Protein 6D57 (pdb70)

Solvent-accessible surface area: 16708 Å² total

Organism: Campylobacter jejuni (NCBI:txid197)

B-factor: mean 27.57, std 15.09, range [4.22, 125.07]

Radius of gyration: 22.33 Å; Cα contacts (8 Å, |Δi|>4): 399; chains: 2; bounding box: 40×47×72 Å

Nearest PDB structures (foldseek):
  6d57-assembly1_A  TM=1.007E+00  e=2.051E-28  Campylobacter jejuni
  2fe3-assembly1_B  TM=5.840E-01  e=2.890E-12  Bacillus subtilis
  4ray-assembly1_B  TM=5.156E-01  e=7.597E-12  Magnetospirillum gryphiswaldense MSR-1 v2
  5fd5-assembly2_B  TM=5.228E-01  e=1.873E-11  Rhizobium leguminosarum bv. viciae
  2rgv-assembly1_A  TM=5.903E-01  e=1.000E-10  Bacillus subtilis

Foldseek 3Di:
DDDPLLVVLVVVLCVLQVVVVHDPDPQLVCLSVCQAPDPADFLVRSCVVCCVVPVPDDDSVNSVVSVVSCVVVQQKDWDDDPRIDIHGHQDDDFAWEAEPPPGDIDTHHDVVVVVVVCVVCVVVVHDDRHDYHYHYHHDPVRD/DPDDDDDVVLVVLVVVLCVLCVVVVHDPDVLLVVLSVVLVVDPFDDLVVSLVVCCVVPVVVVNDSVNSVVSVVSCVVVVQWDADVHTIHGDLDDAFAWEAAPAPGDIDTHHDVVVVVVVVVVCVVVPHDDDDDYHYHYHHDPVCVVHDRD

Secondary structure (DSSP, 8-state):
---HHHHHHHHHHHHHHHHTT----HHHHHHHHHHHH-----HHHHHHHHHHH------HHHHHHHHHHHHHTTSEEEE-----EEEE------EEEEETTT--EEEE--HHHHHHHHHHHHHTT-EEEEEEEEEEEE-TTT-/-------HHHHHHHHHHHHHHHHTT----HHHHHHHHHHHT-----HHHHHHHHHHH-GGG---HHHHHHHHHHHHHTTSEEEE--EEEE------EEEEETTT--EEEE--HHHHHHHHHHHHHTT-EEEEEEEEEEEE-TTTTT----

InterPro domains:
  IPR002481 Ferric-uptake regulator [PF01475] (22-142)
  IPR002481 Ferric-uptake regulator [PTHR33202] (12-153)
  IPR002481 Ferric-uptake regulator [cd07153] (28-145)
  IPR036388 Winged helix-like DNA-binding domain superfamily [G3DSA:1.10.10.10] (5-96)
  IPR036390 Winged helix DNA-binding domain superfamily [SSF46785] (13-147)
  IPR043135 Ferric-uptake regulator, C-terminal domain [G3DSA:3.30.1490.190] (97-157)

CATH classification: 1.10.10.10 (+1 more: 3.30.1490.190)

Sequence (293 aa):
IENVEYDVLLERFKKILRQGGLKYTKQREVLLKTLYHSDTYTPESLYMEIKQAEPDNVGIATVYRTLNLLEEAEMVTSISFGGKKYELANKPHHDHMICKNCGKIIEFENPIIERQQALIAKEHGFKLTGHLMQLYGVCGDCNMGMLIENVEYDVLLERFKKILRQGGLKYTKQREVLLKTLYHSDTYTPESLYMEIKQAEPDLNVGIATVYRTLNLLEEAEMVTSISKKYELANKPHHDHMICKNCGKIIEFENPIIERQQALIAKEHGFKLTGHLMQLYGVCGDCNNQKAK

Structure (mmCIF, N/CA/C/O backbone):
data_6D57
#
_entry.id   6D57
#
_cell.length_a   35.742
_cell.length_b   84.363
_cell.length_c   123.626
_cell.angle_alpha   90.00
_cell.angle_beta   90.00
_cell.angle_gamma   90.00
#
_symmetry.space_group_name_H-M   'P 21 21 21'
#
loop_
_entity.id
_entity.type
_entity.pdbx_description
1 polymer 'Ferric uptake regulation protein'
2 non-polymer GLYCEROL
3 non-polymer 'FORMIC ACID'
4 non-polymer 'ZINC ION'
5 water water
#
loop_
_atom_site.group_PDB
_atom_site.id
_atom_site.type_symbol
_atom_site.label_atom_id
_atom_site.label_alt_id
_atom_site.label_comp_id
_atom_site.label_asym_id
_atom_site.label_entity_id
_atom_site.label_seq_id
_atom_site.pdbx_PDB_ins_code
_atom_site.Cartn_x
_atom_site.Cartn_y
_atom_site.Cartn_z
_atom_site.occupancy
_atom_site.B_iso_or_equiv
_atom_site.auth_seq_id
_atom_site.auth_comp_id
_atom_site.auth_asym_id
_atom_site.auth_atom_id
_atom_site.pdbx_PDB_model_num
ATOM 1 N N . ILE A 1 7 ? 21.314 98.105 149.528 1.00 27.14 8 ILE A N 1
ATOM 2 C CA . ILE A 1 7 ? 20.296 98.674 148.594 1.00 24.92 8 ILE A CA 1
ATOM 3 C C . ILE A 1 7 ? 20.021 97.685 147.457 1.00 27.17 8 ILE A C 1
ATOM 4 O O . ILE A 1 7 ? 20.924 97.350 146.685 1.00 29.89 8 ILE A O 1
ATOM 9 N N . GLU A 1 8 ? 18.797 97.197 147.361 1.00 19.92 9 GLU A N 1
ATOM 10 C CA . GLU A 1 8 ? 18.466 96.244 146.311 1.00 19.83 9 GLU A CA 1
ATOM 11 C C . GLU A 1 8 ? 17.811 97.013 145.185 1.00 20.07 9 GLU A C 1
ATOM 12 O O . GLU A 1 8 ? 17.090 97.974 145.431 1.00 19.29 9 GLU A O 1
ATOM 18 N N . ASN A 1 9 ? 17.967 96.519 143.971 1.00 15.03 10 ASN A N 1
ATOM 19 C CA . ASN A 1 9 ? 17.344 97.088 142.781 1.00 13.06 10 ASN A CA 1
ATOM 20 C C . ASN A 1 9 ? 15.970 96.490 142.679 1.00 14.33 10 ASN A C 1
ATOM 21 O O . ASN A 1 9 ? 15.776 95.313 142.265 1.00 11.74 10 ASN A O 1
ATOM 26 N N . VAL A 1 10 ? 14.978 97.300 143.065 1.00 10.66 11 VAL A N 1
ATOM 27 C CA . VAL A 1 10 ? 13.590 96.810 143.122 1.00 8.69 11 VAL A CA 1
ATOM 28 C C . VAL A 1 10 ? 13.065 96.398 141.760 1.00 13.18 11 VAL A C 1
ATOM 29 O O . VAL A 1 10 ? 12.451 95.301 141.655 1.00 13.64 11 VAL A O 1
ATOM 33 N N . GLU A 1 11 ? 13.326 97.227 140.727 1.00 7.86 12 GLU A N 1
ATOM 34 C CA . GLU A 1 11 ? 12.880 96.904 139.339 1.00 10.69 12 GLU A CA 1
ATOM 35 C C . GLU A 1 11 ? 13.417 95.512 138.922 1.00 13.90 12 GLU A C 1
ATOM 36 O O . GLU A 1 11 ? 12.671 94.734 138.311 1.00 14.27 12 GLU A O 1
ATOM 42 N N . TYR A 1 12 ? 14.738 95.248 139.150 1.00 14.71 13 TYR A N 1
ATOM 43 C CA . TYR A 1 12 ? 15.339 93.977 138.753 1.00 15.62 13 TYR A CA 1
ATOM 44 C C . TYR A 1 12 ? 14.748 92.797 139.585 1.00 18.90 13 TYR A C 1
ATOM 45 O O . TYR A 1 12 ? 14.495 91.707 139.043 1.00 16.06 13 TYR A O 1
ATOM 54 N N . ASP A 1 13 ? 14.638 92.982 140.896 1.00 15.62 14 ASP A N 1
ATOM 55 C CA . ASP A 1 13 ? 14.100 91.937 141.769 1.00 15.08 14 ASP A CA 1
ATOM 56 C C . ASP A 1 13 ? 12.686 91.551 141.317 1.00 15.16 14 ASP A C 1
ATOM 57 O O . ASP A 1 13 ? 12.346 90.355 141.299 1.00 14.90 14 ASP A O 1
ATOM 62 N N . VAL A 1 14 ? 11.876 92.550 140.968 1.00 14.41 15 VAL A N 1
ATOM 63 C CA . VAL A 1 14 ? 10.483 92.363 140.510 1.00 14.57 15 VAL A CA 1
ATOM 64 C C . VAL A 1 14 ? 10.466 91.587 139.216 1.00 18.93 15 VAL A C 1
ATOM 65 O O . VAL A 1 14 ? 9.718 90.601 139.079 1.00 18.62 15 VAL A O 1
ATOM 69 N N . LEU A 1 15 ? 11.381 91.945 138.318 1.00 13.25 16 LEU A N 1
ATOM 70 C CA . LEU A 1 15 ? 11.476 91.302 137.012 1.00 13.59 16 LEU A CA 1
ATOM 71 C C . LEU A 1 15 ? 11.843 89.862 137.177 1.00 16.88 16 LEU A C 1
ATOM 72 O O . LEU A 1 15 ? 11.268 89.022 136.495 1.00 18.47 16 LEU A O 1
ATOM 77 N N . LEU A 1 16 ? 12.851 89.578 138.025 1.00 17.31 17 LEU A N 1
ATOM 78 C CA . LEU A 1 16 ? 13.335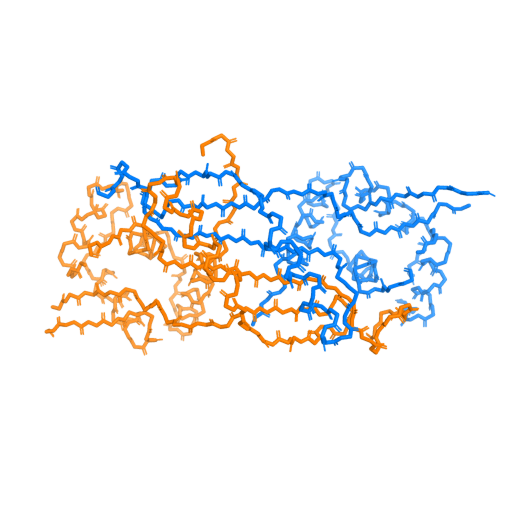 88.229 138.212 1.00 17.92 17 LEU A CA 1
ATOM 79 C C . LEU A 1 16 ? 12.244 87.334 138.851 1.00 22.61 17 LEU A C 1
ATOM 80 O O . LEU A 1 16 ? 12.054 86.185 138.417 1.00 22.91 17 LEU A O 1
ATOM 85 N N . GLU A 1 17 ? 11.503 87.869 139.801 1.00 19.63 18 GLU A N 1
ATOM 86 C CA . GLU A 1 17 ? 10.437 87.046 140.427 1.00 24.88 18 GLU A CA 1
ATOM 87 C C . GLU A 1 17 ? 9.325 86.764 139.443 1.00 29.09 18 GLU A C 1
ATOM 88 O O . GLU A 1 17 ? 8.814 85.624 139.389 1.00 30.09 18 GLU A O 1
ATOM 94 N N . ARG A 1 18 ? 9.002 87.774 138.610 1.00 20.39 19 ARG A N 1
ATOM 95 C CA . ARG A 1 18 ? 7.955 87.627 137.605 1.00 23.42 19 ARG A CA 1
ATOM 96 C C . ARG A 1 18 ? 8.338 86.578 136.545 1.00 28.84 19 ARG A C 1
ATOM 97 O O . ARG A 1 18 ? 7.509 85.733 136.166 1.00 29.10 19 ARG A O 1
ATOM 105 N N . PHE A 1 19 ? 9.616 86.580 136.132 1.00 21.35 20 PHE A N 1
ATOM 106 C CA . PHE A 1 19 ? 10.125 85.601 135.197 1.00 20.69 20 PHE A CA 1
ATOM 107 C C . PHE A 1 19 ? 10.028 84.188 135.800 1.00 30.65 20 PHE A C 1
ATOM 108 O O . PHE A 1 19 ? 9.457 83.313 135.173 1.00 33.58 20 PHE A O 1
ATOM 116 N N . LYS A 1 20 ? 10.444 84.00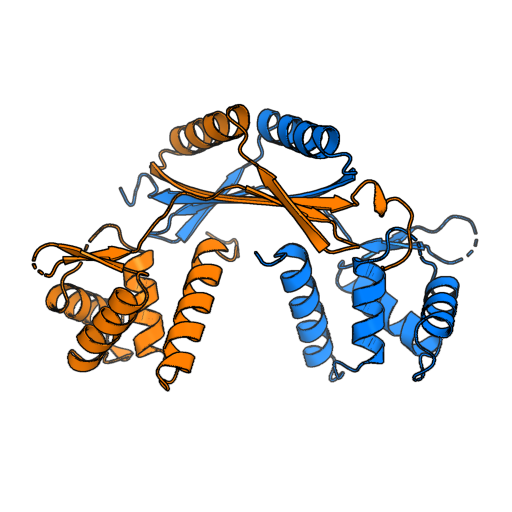4 137.066 1.00 27.38 21 LYS A N 1
ATOM 117 C CA . LYS A 1 20 ? 10.334 82.724 137.749 1.00 28.92 21 LYS A CA 1
ATOM 118 C C . LYS A 1 20 ? 8.869 82.259 137.948 1.00 37.45 21 LYS A C 1
ATOM 119 O O . LYS A 1 20 ? 8.609 81.043 137.863 1.00 39.21 21 LYS A O 1
ATOM 125 N N . LYS A 1 21 ? 7.929 83.210 138.199 1.00 33.38 22 LYS A N 1
ATOM 126 C CA . LYS A 1 21 ? 6.505 82.938 138.406 1.00 35.05 22 LYS A CA 1
ATOM 127 C C . LYS A 1 21 ? 5.930 82.436 137.122 1.00 41.46 22 LYS A C 1
ATOM 128 O O . LYS A 1 21 ? 5.123 81.505 137.142 1.00 42.75 22 LYS A O 1
ATOM 134 N N . ILE A 1 22 ? 6.335 83.029 136.011 1.00 38.31 23 ILE A N 1
ATOM 135 C CA . ILE A 1 22 ? 5.814 82.639 134.712 1.00 39.41 23 ILE A CA 1
ATOM 136 C C . ILE A 1 22 ? 6.255 81.218 134.388 1.00 46.51 23 ILE A C 1
ATOM 137 O O . ILE A 1 22 ? 5.416 80.395 134.026 1.00 48.39 23 ILE A O 1
ATOM 142 N N . LEU A 1 23 ? 7.553 80.925 134.594 1.00 41.57 24 LEU A N 1
ATOM 143 C CA . LEU A 1 23 ? 8.169 79.610 134.392 1.00 39.74 24 LEU A CA 1
ATOM 144 C C . LEU A 1 23 ? 7.522 78.530 135.251 1.00 42.84 24 LEU A C 1
ATOM 145 O O . LEU A 1 23 ? 7.186 77.472 134.711 1.00 42.49 24 LEU A O 1
ATOM 150 N N . ARG A 1 24 ? 7.280 78.802 136.549 0.50 39.09 25 ARG A N 1
ATOM 151 C CA . ARG A 1 24 ? 6.623 77.835 137.434 0.50 42.05 25 ARG A CA 1
ATOM 152 C C . ARG A 1 24 ? 5.213 77.499 136.911 0.50 51.27 25 ARG A C 1
ATOM 153 O O . ARG A 1 24 ? 4.786 76.340 136.979 0.50 52.26 25 ARG A O 1
ATOM 155 N N . GLN A 1 25 ? 4.525 78.510 136.339 1.00 50.00 26 GLN A N 1
ATOM 156 C CA . GLN A 1 25 ? 3.182 78.380 135.774 1.00 51.14 26 GLN A CA 1
ATOM 157 C C . GLN A 1 25 ? 3.179 77.600 134.452 1.00 59.08 26 GLN A C 1
ATOM 158 O O . GLN A 1 25 ? 2.199 76.907 134.148 1.00 60.09 26 GLN A O 1
ATOM 164 N N . GLY A 1 26 ? 4.264 77.707 133.685 1.00 55.80 27 GLY A N 1
ATOM 165 C CA . GLY A 1 26 ? 4.389 76.985 132.416 1.00 56.67 27 GLY A CA 1
ATOM 166 C C . GLY A 1 26 ? 4.991 75.590 132.533 1.00 60.03 27 GLY A C 1
ATOM 167 O O . GLY A 1 26 ? 5.276 74.957 131.512 1.00 59.68 27 GLY A O 1
ATOM 168 N N . GLY A 1 27 ? 5.211 75.132 133.774 1.00 55.93 28 GLY A N 1
ATOM 169 C CA . GLY A 1 27 ? 5.821 73.842 134.081 1.00 56.33 28 GLY A CA 1
ATOM 170 C C . GLY A 1 27 ? 7.322 73.811 133.822 1.00 58.47 28 GLY A C 1
ATOM 171 O O . GLY A 1 27 ? 7.952 72.750 133.947 1.00 58.76 28 GLY A O 1
ATOM 172 N N . LEU A 1 28 ? 7.910 75.001 133.494 1.00 51.28 29 LEU A N 1
ATOM 173 C CA . LEU A 1 28 ? 9.327 75.201 133.139 1.00 49.29 29 LEU A CA 1
ATOM 174 C C . LEU A 1 28 ? 10.228 75.525 134.348 1.00 52.94 29 LEU A C 1
ATOM 175 O O . LEU A 1 28 ? 9.786 76.151 135.320 1.00 51.34 29 LEU A O 1
ATOM 180 N N . LYS A 1 29 ? 11.499 75.085 134.266 1.00 49.48 30 LYS A N 1
ATOM 181 C CA . LYS A 1 29 ? 12.493 75.276 135.318 1.00 48.78 30 LYS A CA 1
ATOM 182 C C . LYS A 1 29 ? 13.353 76.524 135.101 1.00 48.46 30 LYS A C 1
ATOM 183 O O . LYS A 1 29 ? 13.633 76.882 133.961 1.00 47.09 30 LYS A O 1
ATOM 189 N N . TYR A 1 30 ? 13.779 77.174 136.212 1.00 41.72 31 TYR A N 1
ATOM 190 C CA . TYR A 1 30 ? 14.667 78.336 136.165 1.00 38.22 31 TYR A CA 1
ATOM 191 C C . TYR A 1 30 ? 16.111 77.822 135.961 1.00 43.61 31 TYR A C 1
ATOM 192 O O . TYR A 1 30 ? 16.903 77.731 136.906 1.00 44.46 31 TYR A O 1
ATOM 201 N N . THR A 1 31 ? 16.419 77.423 134.723 1.00 38.53 32 THR A N 1
ATOM 202 C CA . THR A 1 31 ? 17.733 76.891 134.347 1.00 38.24 32 THR A CA 1
ATOM 203 C C . THR A 1 31 ? 18.784 77.980 134.278 1.00 39.96 32 THR A C 1
ATOM 204 O O . THR A 1 31 ? 18.446 79.164 134.243 1.00 37.64 32 THR A O 1
ATOM 208 N N . LYS A 1 32 ? 20.060 77.584 134.189 1.00 37.92 33 LYS A N 1
ATOM 209 C CA . LYS A 1 32 ? 21.185 78.534 134.064 1.00 37.98 33 LYS A CA 1
ATOM 210 C C . LYS A 1 32 ? 21.057 79.237 132.685 1.00 37.01 33 LYS A C 1
ATOM 211 O O . LYS A 1 32 ? 21.437 80.393 132.574 1.00 36.39 33 LYS A O 1
ATOM 217 N N . GLN A 1 33 ? 20.504 78.532 131.655 1.00 31.12 34 GLN A N 1
ATOM 218 C CA . GLN A 1 33 ? 20.313 79.095 130.297 1.00 28.90 34 GLN A CA 1
ATOM 219 C C . GLN A 1 33 ? 19.362 80.330 130.407 1.00 33.87 34 GLN A C 1
ATOM 220 O O . GLN A 1 33 ? 19.714 81.422 129.949 1.00 33.18 34 GLN A O 1
ATOM 226 N N . ARG A 1 34 ? 18.188 80.138 131.057 1.00 28.82 35 ARG A N 1
ATOM 227 C CA . ARG A 1 34 ? 17.142 81.139 131.222 1.00 27.30 35 ARG A CA 1
ATOM 228 C C . ARG A 1 34 ? 17.587 82.279 132.104 1.00 32.13 35 ARG A C 1
ATOM 229 O O . ARG A 1 34 ? 17.306 83.441 131.787 1.00 30.05 35 ARG A O 1
ATOM 237 N N . GLU A 1 35 ? 18.370 81.957 133.190 1.00 28.02 36 GLU A N 1
ATOM 238 C CA . GLU A 1 35 ? 18.960 82.936 134.072 1.00 25.46 36 GLU A CA 1
ATOM 239 C C . GLU A 1 35 ? 19.887 83.869 133.261 1.00 26.90 36 GLU A C 1
ATOM 240 O O . GLU A 1 35 ? 19.752 85.077 133.398 1.00 26.37 36 GLU A O 1
ATOM 246 N N . VAL A 1 36 ? 20.838 83.330 132.476 1.00 27.08 37 VAL A N 1
ATOM 247 C CA . VAL A 1 36 ? 21.758 84.185 131.680 1.00 28.00 37 VAL A CA 1
ATOM 248 C C . VAL A 1 36 ? 20.976 85.047 130.612 1.00 29.03 37 VAL A C 1
ATOM 249 O O . VAL A 1 36 ? 21.342 86.179 130.357 1.00 26.33 37 VAL A O 1
ATOM 253 N N . LEU A 1 37 ? 19.919 84.489 130.018 1.00 23.66 38 LEU A N 1
ATOM 254 C CA . LEU A 1 37 ? 19.121 85.213 129.044 1.00 20.86 38 LEU A CA 1
ATOM 255 C C . LEU A 1 37 ? 18.487 86.470 129.734 1.00 22.35 38 LEU A C 1
ATOM 256 O O . LEU A 1 37 ? 18.662 87.558 129.247 1.00 18.47 38 LEU A O 1
ATOM 261 N N . LEU A 1 38 ? 17.766 86.310 130.843 1.00 18.44 39 LEU A N 1
ATOM 262 C CA . LEU A 1 38 ? 17.145 87.460 131.490 1.00 19.88 39 LEU A CA 1
ATOM 263 C C . LEU A 1 38 ? 18.218 88.446 131.968 1.00 23.42 39 LEU A C 1
ATOM 264 O O . LEU A 1 38 ? 18.070 89.651 131.760 1.00 20.56 39 LEU A O 1
ATOM 269 N N . LYS A 1 39 ? 19.312 87.912 132.562 1.00 22.06 40 LYS A N 1
ATOM 270 C CA . LYS A 1 39 ? 20.388 88.759 133.091 1.00 24.15 40 LYS A CA 1
ATOM 271 C C . LYS A 1 39 ? 21.018 89.547 131.951 1.00 27.36 40 LYS A C 1
ATOM 272 O O . LYS A 1 39 ? 21.217 90.764 132.066 1.00 26.12 40 LYS A O 1
ATOM 278 N N . THR A 1 40 ? 21.265 88.856 130.803 1.00 21.60 41 THR A N 1
ATOM 279 C CA . THR A 1 40 ? 21.804 89.567 129.655 1.00 20.62 41 THR A CA 1
ATOM 280 C C . THR A 1 40 ? 20.863 90.646 129.189 1.00 21.14 41 THR A C 1
ATOM 281 O O . THR A 1 40 ? 21.335 91.730 128.872 1.00 21.54 41 THR A O 1
ATOM 285 N N . LEU A 1 41 ? 19.552 90.367 129.066 1.00 17.01 42 LEU A N 1
ATOM 286 C CA . LEU A 1 41 ? 18.630 91.395 128.547 1.00 13.88 42 LEU A CA 1
ATOM 287 C C . LEU A 1 41 ? 18.507 92.554 129.526 1.00 21.76 42 LEU A C 1
ATOM 288 O O . LEU A 1 41 ? 18.361 93.701 129.093 1.00 21.56 42 LEU A O 1
ATOM 293 N N . TYR A 1 42 ? 18.566 92.265 130.840 1.00 17.22 43 TYR A N 1
ATOM 294 C CA . TYR A 1 42 ? 18.449 93.389 131.774 1.00 17.32 43 TYR A CA 1
ATOM 295 C C . TYR A 1 42 ? 19.716 94.222 131.823 1.00 21.34 43 TYR A C 1
ATOM 296 O O . TYR A 1 42 ? 19.632 95.470 131.800 1.00 21.83 43 TYR A O 1
ATOM 305 N N . HIS A 1 43 ? 20.881 93.548 131.938 1.00 18.27 44 HIS A N 1
ATOM 306 C CA . HIS A 1 43 ? 22.146 94.258 132.128 1.00 16.58 44 HIS A CA 1
ATOM 307 C C . HIS A 1 43 ? 22.700 94.886 130.852 1.00 23.44 44 HIS A C 1
ATOM 308 O O . HIS A 1 43 ? 23.355 95.897 130.921 1.00 24.78 44 HIS A O 1
ATOM 315 N N . SER A 1 44 ? 22.501 94.292 129.713 1.00 17.05 45 SER A N 1
ATOM 316 C CA . SER A 1 44 ? 23.116 94.889 128.529 1.00 17.19 45 SER A CA 1
ATOM 317 C C . SER A 1 44 ? 22.372 96.132 128.037 1.00 22.04 45 SER A C 1
ATOM 318 O O . SER A 1 44 ? 21.131 96.159 128.049 1.00 23.03 45 SER A O 1
ATOM 321 N N . ASP A 1 45 ? 23.137 97.143 127.584 1.00 18.18 46 ASP A N 1
ATOM 322 C CA . ASP A 1 45 ? 22.579 98.337 126.979 1.00 19.27 46 ASP A CA 1
ATOM 323 C C . ASP A 1 45 ? 22.612 98.179 125.443 1.00 27.63 46 ASP A C 1
ATOM 324 O O . ASP A 1 45 ? 22.463 99.161 124.717 1.00 29.77 46 ASP A O 1
ATOM 329 N N . THR A 1 46 ? 22.869 96.950 124.939 1.00 23.07 47 THR A N 1
ATOM 330 C CA . THR A 1 46 ? 22.793 96.676 123.476 1.00 21.29 47 THR A CA 1
ATOM 331 C C . THR A 1 46 ? 21.382 96.043 123.281 1.00 25.37 47 THR A C 1
ATOM 332 O O . THR A 1 46 ? 20.963 95.259 124.147 1.00 26.10 47 THR A O 1
ATOM 347 N N . TYR A 1 48 ? 19.212 93.520 121.436 1.00 17.06 49 TYR A N 1
ATOM 348 C CA . TYR A 1 48 ? 19.517 92.312 120.681 1.00 16.11 49 TYR A CA 1
ATOM 349 C C . TYR A 1 48 ? 18.418 91.834 119.798 1.00 16.68 49 TYR A C 1
ATOM 350 O O . TYR A 1 48 ? 17.275 92.086 120.085 1.00 20.07 49 TYR A O 1
ATOM 359 N N . THR A 1 49 ? 18.773 91.125 118.709 1.00 11.61 50 THR A N 1
ATOM 360 C CA . THR A 1 49 ? 17.826 90.315 117.935 1.00 11.76 50 THR A CA 1
ATOM 361 C C . THR A 1 49 ? 17.934 88.871 118.540 1.00 14.86 50 THR A C 1
ATOM 362 O O . THR A 1 49 ? 18.808 88.602 119.380 1.00 12.33 50 THR A O 1
ATOM 366 N N . PRO A 1 50 ? 17.056 87.943 118.231 1.00 11.97 51 PRO A N 1
ATOM 367 C CA . PRO A 1 50 ? 17.241 86.571 118.765 1.00 10.77 51 PRO A CA 1
ATOM 368 C C . PRO A 1 50 ? 18.633 86.035 118.327 1.00 13.91 51 PRO A C 1
ATOM 369 O O . PRO A 1 50 ? 19.345 85.383 119.066 1.00 14.69 51 PRO A O 1
ATOM 373 N N . GLU A 1 51 ? 19.045 86.413 117.120 1.00 14.40 52 GLU A N 1
ATOM 374 C CA . GLU A 1 51 ? 20.299 85.958 116.549 1.00 16.09 52 GLU A CA 1
ATOM 375 C C . GLU A 1 51 ? 21.447 86.581 117.258 1.00 20.79 52 GLU A C 1
ATOM 376 O O . GLU A 1 51 ? 22.290 85.848 117.754 1.00 24.78 52 GLU A O 1
ATOM 382 N N . SER A 1 52 ? 21.459 87.907 117.430 1.00 14.59 53 SER A N 1
ATOM 383 C CA . SER A 1 52 ? 22.589 88.527 118.155 1.00 15.28 53 SER A CA 1
ATOM 384 C C . SER A 1 52 ? 22.612 88.185 119.658 1.00 19.26 53 SER A C 1
ATOM 385 O O . SER A 1 52 ? 23.709 88.108 120.257 1.00 22.04 53 SER A O 1
ATOM 388 N N . LEU A 1 53 ? 21.431 87.971 120.289 1.00 13.28 54 LEU A N 1
ATOM 389 C CA . LEU A 1 53 ? 21.372 87.497 121.681 1.00 13.65 54 LEU A CA 1
ATOM 390 C C . LEU A 1 53 ? 21.998 86.086 121.785 1.00 18.13 54 LEU A C 1
ATOM 391 O O . LEU A 1 53 ? 22.760 85.809 122.717 1.00 20.66 54 LEU A O 1
ATOM 396 N N . TYR A 1 54 ? 21.684 85.209 120.823 1.00 15.78 55 TYR A N 1
ATOM 397 C CA . TYR A 1 54 ? 22.194 83.840 120.774 1.00 16.67 55 TYR A CA 1
ATOM 398 C C . TYR A 1 54 ? 23.722 83.868 120.542 1.00 23.03 55 TYR A C 1
ATOM 399 O O . TYR A 1 54 ? 24.441 83.187 121.267 1.00 25.59 55 TYR A O 1
ATOM 408 N N . MET A 1 55 ? 24.207 84.694 119.584 1.00 18.83 56 MET A N 1
ATOM 409 C CA . MET A 1 55 ? 25.678 84.823 119.317 1.00 17.95 56 MET A CA 1
ATOM 410 C C . MET A 1 55 ? 26.397 85.476 120.485 1.00 24.87 56 MET A C 1
ATOM 411 O O . MET A 1 55 ? 27.560 85.136 120.781 1.00 24.03 56 MET A O 1
ATOM 416 N N . GLU A 1 56 ? 25.714 86.393 121.172 1.00 20.36 57 GLU A N 1
ATOM 417 C CA . GLU A 1 56 ? 26.349 87.042 122.328 1.00 21.00 57 GLU A CA 1
ATOM 418 C C . GLU A 1 56 ? 26.563 86.069 123.458 1.00 28.52 57 GLU A C 1
ATOM 419 O O . GLU A 1 56 ? 27.637 86.103 124.058 1.00 32.03 57 GLU A O 1
ATOM 425 N N . ILE A 1 57 ? 25.522 85.284 123.830 1.00 24.80 58 ILE A N 1
ATOM 426 C CA . ILE A 1 57 ? 25.610 84.285 124.953 1.00 25.54 58 ILE A CA 1
ATOM 427 C C . ILE A 1 57 ? 26.603 83.167 124.559 1.00 30.45 58 ILE A C 1
ATOM 428 O O . ILE A 1 57 ? 27.299 82.649 125.409 1.00 33.19 58 ILE A O 1
ATOM 433 N N . LYS A 1 58 ? 26.679 82.810 123.275 1.00 28.47 59 LYS A N 1
ATOM 434 C CA . LYS A 1 58 ? 27.655 81.817 122.759 1.00 28.94 59 LYS A CA 1
ATOM 435 C C . LYS A 1 58 ? 29.098 82.323 123.099 1.00 37.22 59 LYS A C 1
ATOM 436 O O . LYS A 1 58 ? 29.921 81.549 123.602 1.00 37.12 59 LYS A O 1
ATOM 442 N N . GLN A 1 59 ? 29.374 83.627 122.830 1.00 34.14 60 GLN A N 1
ATOM 443 C CA . GLN A 1 59 ? 30.665 84.257 123.102 1.00 34.90 60 GLN A CA 1
ATOM 444 C C . GLN A 1 59 ? 30.945 84.402 124.611 1.00 42.10 60 GLN A C 1
ATOM 445 O O . GLN A 1 59 ? 32.096 84.195 125.045 1.00 42.70 60 GLN A O 1
ATOM 451 N N . ALA A 1 60 ? 29.923 84.760 125.420 1.00 38.82 61 ALA A N 1
ATOM 452 C CA . ALA A 1 60 ? 30.177 84.981 126.847 1.00 39.43 61 ALA A CA 1
ATOM 453 C C . ALA A 1 60 ? 30.058 83.716 127.736 1.00 44.24 61 ALA A C 1
ATOM 454 O O . ALA A 1 60 ? 30.750 83.604 128.757 1.00 40.88 61 ALA A O 1
ATOM 456 N N . GLU A 1 61 ? 29.199 82.765 127.328 1.00 40.73 62 GLU A N 1
ATOM 457 C CA . GLU A 1 61 ? 28.925 81.545 128.098 1.00 41.86 62 GLU A CA 1
ATOM 458 C C . GLU A 1 61 ? 28.765 80.270 127.240 1.00 49.94 62 GLU A C 1
ATOM 459 O O . GLU A 1 61 ? 27.656 79.757 127.172 1.00 49.40 62 GLU A O 1
ATOM 465 N N . PRO A 1 62 ? 29.797 79.689 126.601 1.00 51.87 63 PRO A N 1
ATOM 466 C CA . PRO A 1 62 ? 29.564 78.381 125.953 1.00 54.31 63 PRO A CA 1
ATOM 467 C C . PRO A 1 62 ? 29.367 77.329 127.083 1.00 63.26 63 PRO A C 1
ATOM 468 O O . PRO A 1 62 ? 30.328 76.807 127.638 1.00 63.85 63 PRO A O 1
ATOM 472 N N . ASP A 1 63 ? 28.097 77.140 127.514 1.00 61.03 64 ASP A N 1
ATOM 473 C CA . ASP A 1 63 ? 27.680 76.269 128.611 1.00 80.62 64 ASP A CA 1
ATOM 474 C C . ASP A 1 63 ? 27.841 74.801 128.243 1.00 125.07 64 ASP A C 1
ATOM 475 O O . ASP A 1 63 ? 27.646 73.932 129.088 1.00 95.10 64 ASP A O 1
ATOM 480 N N . ASN A 1 65 ? 24.489 74.073 124.933 1.00 57.63 66 ASN A N 1
ATOM 481 C CA . ASN A 1 65 ? 23.723 75.236 125.415 1.00 55.49 66 ASN A CA 1
ATOM 482 C C . ASN A 1 65 ? 24.475 76.526 125.093 1.00 53.83 66 ASN A C 1
ATOM 483 O O . ASN A 1 65 ? 25.710 76.511 125.158 0.50 54.32 66 ASN A O 1
ATOM 485 N N . VAL A 1 66 ? 23.782 77.680 124.874 1.00 43.75 67 VAL A N 1
ATOM 486 C CA . VAL A 1 66 ? 22.330 77.868 124.754 1.00 39.83 67 VAL A CA 1
ATOM 487 C C . VAL A 1 66 ? 21.967 77.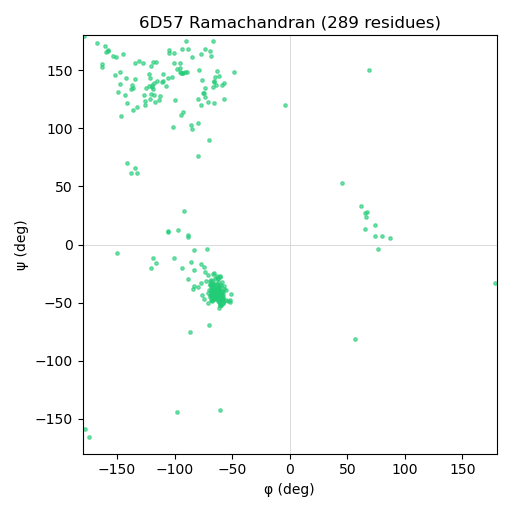955 123.261 1.00 37.38 67 VAL A C 1
ATOM 488 O O . VAL A 1 66 ? 22.543 78.772 122.539 1.00 39.96 67 VAL A O 1
ATOM 492 N N . GLY A 1 67 ? 21.057 77.107 122.805 1.00 24.54 68 GLY A N 1
ATOM 493 C CA . GLY A 1 67 ? 20.695 77.097 121.399 1.00 24.02 68 GLY A CA 1
ATOM 494 C C . GLY A 1 67 ? 19.781 78.235 121.016 1.00 25.03 68 GLY A C 1
ATOM 495 O O . GLY A 1 67 ? 19.112 78.810 121.883 1.00 23.56 68 GLY A O 1
ATOM 496 N N . ILE A 1 68 ? 19.653 78.505 119.705 1.00 21.94 69 ILE A N 1
ATOM 497 C CA . ILE A 1 68 ? 18.795 79.613 119.281 1.00 19.87 69 ILE A CA 1
ATOM 498 C C . ILE A 1 68 ? 17.309 79.356 119.582 1.00 25.77 69 ILE A C 1
ATOM 499 O O . ILE A 1 68 ? 16.576 80.337 119.744 1.00 25.33 69 ILE A O 1
ATOM 504 N N . ALA A 1 69 ? 16.852 78.048 119.682 1.00 23.78 70 ALA A N 1
ATOM 505 C CA . ALA A 1 69 ? 15.430 77.749 119.946 1.00 25.60 70 ALA A CA 1
ATOM 506 C C . ALA A 1 69 ? 15.085 78.171 121.320 1.00 27.22 70 ALA A C 1
ATOM 507 O O . ALA A 1 69 ? 14.027 78.768 121.529 1.00 26.14 70 ALA A O 1
ATOM 509 N N . THR A 1 70 ? 16.000 77.883 122.286 1.00 22.90 71 THR A N 1
ATOM 510 C CA . THR A 1 70 ? 15.805 78.298 123.674 1.00 22.71 71 THR A CA 1
ATOM 511 C C . THR A 1 70 ? 15.756 79.802 123.716 1.00 26.39 71 THR A C 1
ATOM 512 O O . THR A 1 70 ? 14.865 80.353 124.360 1.00 25.65 71 THR A O 1
ATOM 516 N N . VAL A 1 71 ? 16.643 80.482 122.966 1.00 19.70 72 VAL A N 1
ATOM 517 C CA . VAL A 1 71 ? 16.600 81.956 122.984 1.00 18.14 72 VAL A CA 1
ATOM 518 C C . VAL A 1 71 ? 15.222 82.457 122.489 1.00 21.08 72 VAL A C 1
ATOM 519 O O . VAL A 1 71 ? 14.589 83.276 123.148 1.00 20.58 72 VAL A O 1
ATOM 523 N N . TYR A 1 72 ? 14.792 81.977 121.297 1.00 20.17 73 TYR A N 1
ATOM 524 C CA . TYR A 1 72 ? 13.545 82.385 120.678 1.00 18.74 73 TYR A CA 1
ATOM 525 C C . TYR A 1 72 ? 12.303 82.080 121.594 1.00 24.30 73 TYR A C 1
ATOM 526 O O . TYR A 1 72 ? 11.488 82.984 121.811 1.00 21.95 73 TYR A O 1
ATOM 535 N N . ARG A 1 73 ? 12.193 80.873 122.214 1.00 27.06 74 ARG A N 1
ATOM 536 C CA . ARG A 1 73 ? 11.069 80.606 123.167 1.00 27.47 74 ARG A CA 1
ATOM 537 C C . ARG A 1 73 ? 11.075 81.533 124.399 1.00 30.30 74 ARG A C 1
ATOM 538 O O . ARG A 1 73 ? 10.021 82.077 124.795 1.00 28.67 74 ARG A O 1
ATOM 546 N N . THR A 1 74 ? 12.267 81.782 124.962 1.00 21.72 75 THR A N 1
ATOM 547 C CA . THR A 1 74 ? 12.342 82.656 126.123 1.00 21.84 75 THR A CA 1
ATOM 548 C C . THR A 1 74 ? 11.921 84.072 125.735 1.00 26.08 75 THR A C 1
ATOM 549 O O . THR A 1 74 ? 11.231 84.714 126.522 1.00 25.05 75 THR A O 1
ATOM 553 N N . LEU A 1 75 ? 12.321 84.575 124.519 1.00 18.16 76 LEU A N 1
ATOM 554 C CA . LEU A 1 75 ? 11.960 85.962 124.175 1.00 16.43 76 LEU A CA 1
ATOM 555 C C . LEU A 1 75 ? 10.413 86.101 124.030 1.00 22.41 76 LEU A C 1
ATOM 556 O O . LEU A 1 75 ? 9.804 87.062 124.492 1.00 22.92 76 LEU A O 1
ATOM 561 N N . ASN A 1 76 ? 9.807 85.123 123.428 1.00 20.37 77 ASN A N 1
ATOM 562 C CA . ASN A 1 76 ? 8.355 85.057 123.241 1.00 24.13 77 ASN A CA 1
ATOM 563 C C . ASN A 1 76 ? 7.611 85.023 124.571 1.00 30.92 77 ASN A C 1
ATOM 564 O O . ASN A 1 76 ? 6.674 85.782 124.703 1.00 29.77 77 ASN A O 1
ATOM 569 N N . LEU A 1 77 ? 8.072 84.224 125.562 1.00 29.03 78 LEU A N 1
ATOM 570 C CA . LEU A 1 77 ? 7.475 84.155 126.907 1.00 30.37 78 LEU A CA 1
ATOM 571 C C . LEU A 1 77 ? 7.560 85.575 127.529 1.00 30.75 78 LEU A C 1
ATOM 572 O O . LEU A 1 77 ? 6.563 86.065 128.061 1.00 30.78 78 LEU A O 1
ATOM 577 N N . LEU A 1 78 ? 8.722 86.240 127.415 1.00 23.74 79 LEU A N 1
ATOM 578 C CA . LEU A 1 78 ? 8.933 87.581 127.959 1.00 22.60 79 LEU A CA 1
ATOM 579 C C . LEU A 1 78 ? 8.044 88.676 127.317 1.00 30.74 79 LEU A C 1
ATOM 580 O O . LEU A 1 78 ? 7.454 89.524 128.019 1.00 29.00 79 LEU A O 1
ATOM 585 N N . GLU A 1 79 ? 7.931 88.627 125.981 1.00 26.85 80 GLU A N 1
ATOM 586 C CA . GLU A 1 79 ? 7.146 89.595 125.221 1.00 26.69 80 GLU A CA 1
ATOM 587 C C . GLU A 1 79 ? 5.673 89.430 125.493 1.00 30.50 80 GLU A C 1
ATOM 588 O O . GLU A 1 79 ? 4.988 90.420 125.722 1.00 28.80 80 GLU A O 1
ATOM 594 N N . GLU A 1 80 ? 5.199 88.185 125.524 1.00 31.60 81 GLU A N 1
ATOM 595 C CA . GLU A 1 80 ? 3.800 87.890 125.763 1.00 31.16 81 GLU A CA 1
ATOM 596 C C . GLU A 1 80 ? 3.369 88.496 127.129 1.00 35.17 81 GLU A C 1
ATOM 597 O O . GLU A 1 80 ? 2.322 89.143 127.224 1.00 37.59 81 GLU A O 1
ATOM 603 N N . ALA A 1 81 ? 4.210 88.301 128.149 1.00 28.78 82 ALA A N 1
ATOM 604 C CA . ALA A 1 81 ? 4.067 88.814 129.517 1.00 28.58 82 ALA A CA 1
ATOM 605 C C . ALA A 1 81 ? 4.302 90.333 129.596 1.00 33.37 82 ALA A C 1
ATOM 606 O O . ALA A 1 81 ? 4.199 90.900 130.709 1.00 34.63 82 ALA A O 1
ATOM 608 N N . GLU A 1 82 ? 4.677 90.996 128.452 1.00 25.94 83 GLU A N 1
ATOM 609 C CA . GLU A 1 82 ? 4.955 92.431 128.398 1.00 23.76 83 GLU A CA 1
ATOM 610 C C . GLU A 1 82 ? 6.140 92.793 129.310 1.00 28.36 83 GLU A C 1
ATOM 611 O O . GLU A 1 82 ? 6.176 93.869 129.912 1.00 27.13 83 GLU A O 1
ATOM 617 N N . MET A 1 83 ? 7.104 91.879 129.437 1.00 24.31 84 MET A N 1
ATOM 618 C CA . MET A 1 83 ? 8.290 92.181 130.251 1.00 23.40 84 MET A CA 1
ATOM 619 C C . MET A 1 83 ? 9.352 92.721 129.351 1.00 25.62 84 MET A C 1
ATOM 620 O O . MET A 1 83 ? 10.253 93.444 129.803 1.00 24.67 84 MET A O 1
ATOM 625 N N . VAL A 1 84 ? 9.216 92.431 128.060 1.00 20.56 85 VAL A N 1
ATOM 626 C CA . VAL A 1 84 ? 10.133 93.030 127.049 1.00 20.94 85 VAL A CA 1
ATOM 627 C C . VAL A 1 84 ? 9.286 93.610 125.904 1.00 26.37 85 VAL A C 1
ATOM 628 O O . VAL A 1 84 ? 8.169 93.120 125.659 1.00 27.21 85 VAL A O 1
ATOM 632 N N . THR A 1 85 ? 9.847 94.568 125.131 1.00 21.99 86 THR A N 1
ATOM 633 C CA . THR A 1 85 ? 9.098 95.074 123.961 1.00 24.76 86 THR A CA 1
ATOM 634 C C . THR A 1 85 ? 9.993 94.832 122.723 1.00 30.54 86 THR A C 1
ATOM 635 O O . THR A 1 85 ? 11.222 94.925 122.818 1.00 30.11 86 THR A O 1
ATOM 639 N N . SER A 1 86 ? 9.386 94.558 121.578 1.00 30.55 87 SER A N 1
ATOM 640 C CA . SER A 1 86 ? 10.161 94.337 120.349 1.00 29.58 87 SER A CA 1
ATOM 641 C C . SER A 1 86 ? 9.847 95.411 119.332 1.00 33.29 87 SER A C 1
ATOM 642 O O . SER A 1 86 ? 8.797 96.092 119.403 1.00 30.68 87 SER A O 1
ATOM 645 N N . ILE A 1 87 ? 10.788 95.610 118.399 1.00 28.01 88 ILE A N 1
ATOM 646 C CA . ILE A 1 87 ? 10.548 96.543 117.326 1.00 29.18 88 ILE A CA 1
ATOM 647 C C . ILE A 1 87 ? 11.192 95.965 116.048 1.00 28.10 88 ILE A C 1
ATOM 648 O O . ILE A 1 87 ? 12.332 95.511 116.101 1.00 24.08 88 ILE A O 1
ATOM 653 N N . SER A 1 88 ? 10.425 95.885 114.944 1.00 19.70 89 SER A N 1
ATOM 654 C CA . SER A 1 88 ? 10.965 95.404 113.664 1.00 20.42 89 SER A CA 1
ATOM 655 C C . SER A 1 88 ? 11.392 96.620 112.802 1.00 26.74 89 SER A C 1
ATOM 656 O O . SER A 1 88 ? 10.806 97.711 112.964 1.00 27.12 89 SER A O 1
ATOM 659 N N . PHE A 1 89 ? 12.326 96.426 111.848 0.50 18.78 90 PHE A N 1
ATOM 660 C CA . PHE A 1 89 ? 12.751 97.518 110.953 0.50 18.84 90 PHE A CA 1
ATOM 661 C C . PHE A 1 89 ? 13.221 97.046 109.527 0.50 34.53 90 PHE A C 1
ATOM 662 O O . PHE A 1 89 ? 13.430 97.863 108.637 0.50 35.50 90 PHE A O 1
ATOM 670 N N . GLY A 1 90 ? 13.332 95.755 109.309 1.00 38.69 91 GLY A N 1
ATOM 671 C CA . GLY A 1 90 ? 13.770 95.220 108.018 1.00 35.22 91 GLY A CA 1
ATOM 672 C C . GLY A 1 90 ? 13.857 93.715 108.011 1.00 52.92 91 GLY A C 1
ATOM 673 O O . GLY A 1 90 ? 14.653 93.145 107.257 1.00 32.30 91 GLY A O 1
ATOM 674 N N . GLY A 1 93 ? 14.992 90.875 111.519 1.00 34.39 94 GLY A N 1
ATOM 675 C CA . GLY A 1 93 ? 15.142 90.376 112.901 1.00 32.35 94 GLY A CA 1
ATOM 676 C C . GLY A 1 93 ? 14.699 91.371 113.971 1.00 30.00 94 GLY A C 1
ATOM 677 O O . GLY A 1 93 ? 15.302 92.443 114.059 0.50 26.81 94 GLY A O 1
ATOM 678 N N . LYS A 1 94 ? 13.675 91.023 114.837 1.00 22.17 95 LYS A N 1
ATOM 679 C CA . LYS A 1 94 ? 13.163 91.979 115.817 1.00 18.74 95 LYS A CA 1
ATOM 680 C C . LYS A 1 94 ? 14.205 92.328 116.866 1.00 17.80 95 LYS A C 1
ATOM 681 O O . LYS A 1 94 ? 14.949 91.444 117.247 1.00 18.56 95 LYS A O 1
ATOM 687 N N . LYS A 1 95 ? 14.307 93.597 117.280 1.00 15.65 96 LYS A N 1
ATOM 688 C CA . LYS A 1 95 ? 15.234 93.999 118.372 1.00 15.73 96 LYS A CA 1
ATOM 689 C C . LYS A 1 95 ? 14.416 94.179 119.595 1.00 21.84 96 LYS A C 1
ATOM 690 O O . LYS A 1 95 ? 13.296 94.716 119.507 1.00 20.80 96 LYS A O 1
ATOM 696 N N . TYR A 1 96 ? 14.994 93.809 120.745 1.00 18.24 97 TYR A N 1
ATOM 697 C CA . TYR A 1 96 ? 14.252 93.752 121.948 1.00 15.41 97 TYR A CA 1
ATOM 698 C C . TYR A 1 96 ? 14.822 94.668 123.025 1.00 21.28 97 TYR A C 1
ATOM 699 O O . TYR A 1 96 ? 16.021 94.929 123.068 1.00 19.14 97 TYR A O 1
ATOM 708 N N . GLU A 1 97 ? 13.954 95.111 123.962 1.00 17.86 98 GLU A N 1
ATOM 709 C CA . GLU A 1 97 ? 14.471 95.863 125.104 1.00 18.51 98 GLU A CA 1
ATOM 710 C C . GLU A 1 97 ? 13.528 95.668 126.242 1.00 23.31 98 GLU A C 1
ATOM 711 O O . GLU A 1 97 ? 12.394 95.224 126.006 1.00 19.81 98 GLU A O 1
ATOM 717 N N . LEU A 1 98 ? 13.972 95.959 127.477 1.00 23.16 99 LEU A N 1
ATOM 718 C CA . LEU A 1 98 ? 13.026 95.805 128.609 1.00 25.80 99 LEU A CA 1
ATOM 719 C C . LEU A 1 98 ? 11.891 96.801 128.452 1.00 27.51 99 LEU A C 1
ATOM 720 O O . LEU A 1 98 ? 12.109 97.927 127.952 1.00 25.70 99 LEU A O 1
ATOM 725 N N . ALA A 1 99 ? 10.687 96.379 128.847 1.00 28.64 100 ALA A N 1
ATOM 726 C CA . ALA A 1 99 ? 9.502 97.278 128.816 1.00 27.79 100 ALA A CA 1
ATOM 727 C C . ALA A 1 99 ? 9.669 98.278 129.969 1.00 35.58 100 ALA A C 1
ATOM 728 O O . ALA A 1 99 ? 10.147 97.919 131.048 1.00 34.83 100 ALA A O 1
ATOM 730 N N . ASN A 1 100 ? 9.430 99.528 129.695 1.00 32.15 101 ASN A N 1
ATOM 731 C CA . ASN A 1 100 ? 9.487 100.566 130.724 1.00 32.04 101 ASN A CA 1
ATOM 732 C C . ASN A 1 100 ? 8.189 101.316 130.446 1.00 32.64 101 ASN A C 1
ATOM 733 O O . ASN A 1 100 ? 8.232 102.477 130.078 1.00 29.75 101 ASN A O 1
ATOM 738 N N . LYS A 1 101 ? 7.036 100.622 130.571 1.00 29.56 102 LYS A N 1
ATOM 739 C CA . LYS A 1 101 ? 5.729 101.254 130.364 1.00 30.79 102 LYS A CA 1
ATOM 740 C C . LYS A 1 101 ? 5.611 102.414 131.368 1.00 28.39 102 LYS A C 1
ATOM 741 O O . LYS A 1 101 ? 6.026 102.248 132.524 1.00 26.19 102 LYS A O 1
ATOM 747 N N . PRO A 1 102 ? 5.093 103.593 130.957 1.00 28.18 103 PRO A N 1
ATOM 748 C CA . PRO A 1 102 ? 4.938 104.697 131.926 1.00 26.05 103 PRO A CA 1
ATOM 749 C C . PRO A 1 102 ? 3.982 104.263 133.038 1.00 24.70 103 PRO A C 1
ATOM 750 O O . PRO A 1 102 ? 3.151 103.399 132.857 1.00 23.56 103 PRO A O 1
ATOM 754 N N . HIS A 1 103 ? 4.244 104.722 134.243 1.00 19.31 104 HIS A N 1
ATOM 755 C CA . HIS A 1 103 ? 3.395 104.331 135.361 1.00 15.69 104 HIS A CA 1
ATOM 756 C C . HIS A 1 103 ? 3.321 105.540 136.260 1.00 15.75 104 HIS A C 1
ATOM 757 O O . HIS A 1 103 ? 4.152 106.467 136.192 1.00 14.76 104 HIS A O 1
ATOM 764 N N . HIS A 1 104 ? 2.339 105.501 137.162 1.00 13.44 105 HIS A N 1
ATOM 765 C CA . HIS A 1 104 ? 2.136 106.582 138.132 1.00 11.60 105 HIS A CA 1
ATOM 766 C C . HIS A 1 104 ? 2.993 106.242 139.347 1.00 12.00 105 HIS A C 1
ATOM 767 O O . HIS A 1 104 ? 3.564 105.141 139.445 1.00 13.28 105 HIS A O 1
ATOM 774 N N . ASP A 1 105 ? 3.131 107.214 140.239 1.00 8.42 106 ASP A N 1
ATOM 775 C CA . ASP A 1 105 ? 3.790 107.023 141.552 1.00 7.53 106 ASP A CA 1
ATOM 776 C C . ASP A 1 105 ? 2.640 106.869 142.532 1.00 10.75 106 ASP A C 1
ATOM 777 O O . ASP A 1 105 ? 1.473 107.107 142.170 1.00 9.43 106 ASP A O 1
ATOM 782 N N . HIS A 1 106 ? 2.936 106.368 143.740 1.00 7.91 107 HIS A N 1
ATOM 783 C CA . HIS A 1 106 ? 1.906 106.026 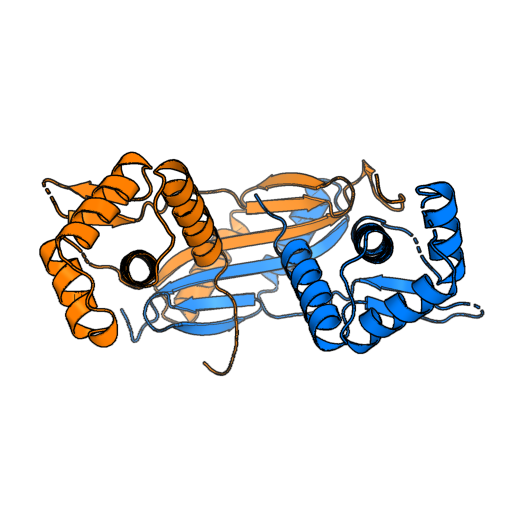144.737 1.00 7.80 107 HIS A CA 1
ATOM 784 C C . HIS A 1 106 ? 2.213 106.454 146.163 1.00 11.55 107 HIS A C 1
ATOM 785 O O . HIS A 1 106 ? 3.352 106.352 146.633 1.00 8.98 107 HIS A O 1
ATOM 792 N N . MET A 1 107 ? 1.199 106.989 146.845 1.00 8.49 108 MET A N 1
ATOM 793 C CA . MET A 1 107 ? 1.281 107.324 148.251 1.00 7.34 108 MET A CA 1
ATOM 794 C C . MET A 1 107 ? 0.435 106.266 148.936 1.00 12.07 108 MET A C 1
ATOM 795 O O . MET A 1 107 ? -0.678 105.977 148.481 1.00 11.72 108 MET A O 1
ATOM 800 N N . ILE A 1 108 ? 0.913 105.724 150.041 1.00 7.30 109 ILE A N 1
ATOM 801 C CA . ILE A 1 108 ? 0.263 104.601 150.705 1.00 6.29 109 ILE A CA 1
ATOM 802 C C . ILE A 1 108 ? 0.022 104.982 152.177 1.00 11.56 109 ILE A C 1
ATOM 803 O O . ILE A 1 108 ? 0.964 105.409 152.899 1.00 12.33 109 ILE A O 1
ATOM 808 N N . CYS A 1 109 ? -1.201 104.805 152.637 1.00 10.32 110 CYS A N 1
ATOM 809 C CA . CYS A 1 109 ? -1.491 104.955 154.055 1.00 11.34 110 CYS A CA 1
ATOM 810 C C . CYS A 1 109 ? -1.003 103.682 154.801 1.00 12.49 110 CYS A C 1
ATOM 811 O O . CYS A 1 109 ? -1.499 102.589 154.577 1.00 12.69 110 CYS A O 1
ATOM 814 N N . LYS A 1 110 ? -0.083 103.832 155.762 1.00 11.90 111 LYS A N 1
ATOM 815 C CA . LYS A 1 110 ? 0.412 102.696 156.540 1.00 10.25 111 LYS A CA 1
ATOM 816 C C . LYS A 1 110 ? -0.674 102.076 157.398 1.00 20.24 111 LYS A C 1
ATOM 817 O O . LYS A 1 110 ? -0.676 100.850 157.595 1.00 23.69 111 LYS A O 1
ATOM 823 N N . ASN A 1 111 ? -1.657 102.885 157.816 1.00 16.15 112 ASN A N 1
ATOM 824 C CA . ASN A 1 111 ? -2.678 102.393 158.753 1.00 18.45 112 ASN A CA 1
ATOM 825 C C . ASN A 1 111 ? -3.825 101.654 158.150 1.00 22.61 112 ASN A C 1
ATOM 826 O O . ASN A 1 111 ? -4.302 100.729 158.808 1.00 26.29 112 ASN A O 1
ATOM 831 N N . CYS A 1 112 ? -4.345 102.049 156.982 1.00 16.83 113 CYS A N 1
ATOM 832 C CA . CYS A 1 112 ? -5.511 101.340 156.385 1.00 18.23 113 CYS A CA 1
ATOM 833 C C . CYS A 1 112 ? -5.149 100.754 155.040 1.00 21.29 113 CYS A C 1
ATOM 834 O O . CYS A 1 112 ? -5.975 100.050 154.463 1.00 20.71 113 CYS A O 1
ATOM 837 N N . GLY A 1 113 ? -3.991 101.132 154.488 1.00 16.83 114 GLY A N 1
ATOM 838 C CA . GLY A 1 113 ? -3.566 100.605 153.192 1.00 14.54 114 GLY A CA 1
ATOM 839 C C . GLY A 1 113 ? -4.072 101.381 151.980 1.00 15.65 114 GLY A C 1
ATOM 840 O O . GLY A 1 113 ? -3.821 100.980 150.841 1.00 15.73 114 GLY A O 1
ATOM 841 N N . LYS A 1 114 ? -4.747 102.502 152.207 1.00 12.34 115 LYS A N 1
ATOM 842 C CA . LYS A 1 114 ? -5.284 103.306 151.093 1.00 13.75 115 LYS A CA 1
ATOM 843 C C . LYS A 1 114 ? -4.136 103.695 150.166 1.00 15.24 115 LYS A C 1
ATOM 844 O O . LYS A 1 114 ? -3.053 104.061 150.637 1.00 12.52 115 LYS A O 1
ATOM 850 N N . ILE A 1 115 ? -4.390 103.626 148.862 1.00 10.95 116 ILE A N 1
ATOM 851 C CA . ILE A 1 115 ? -3.397 103.971 147.853 1.00 9.40 116 ILE A CA 1
ATOM 852 C C . ILE A 1 115 ? -3.895 105.103 146.957 1.00 13.09 116 ILE A C 1
ATOM 853 O O . ILE A 1 115 ? -4.970 105.016 146.364 1.00 13.84 116 ILE A O 1
ATOM 858 N N . ILE A 1 116 ? -3.100 106.164 146.870 1.00 9.29 117 ILE A N 1
ATOM 859 C CA . ILE A 1 116 ? -3.430 107.351 146.047 1.00 12.02 117 ILE A CA 1
ATOM 860 C C . ILE A 1 116 ? -2.406 107.392 144.913 1.00 12.16 117 ILE A C 1
ATOM 861 O O . ILE A 1 116 ? -1.190 107.399 145.181 1.00 13.39 117 ILE A O 1
ATOM 866 N N . GLU A 1 117 ? -2.852 107.415 143.675 1.00 10.10 118 GLU A N 1
ATOM 867 C CA . GLU A 1 117 ? -1.898 107.517 142.540 1.00 10.25 118 GLU A CA 1
ATOM 868 C C . GLU A 1 117 ? -1.643 108.979 142.224 1.00 14.63 118 GLU A C 1
ATOM 869 O O . GLU A 1 117 ? -2.556 109.807 142.369 1.00 14.69 118 GLU A O 1
ATOM 875 N N . PHE A 1 118 ? -0.424 109.318 141.748 1.00 11.61 119 PHE A N 1
ATOM 876 C CA . PHE A 1 118 ? -0.173 110.718 141.412 1.00 12.70 119 PHE A CA 1
ATOM 877 C C . PHE A 1 118 ? 0.991 110.768 140.414 1.00 12.30 119 PHE A C 1
ATOM 878 O O . PHE A 1 118 ? 1.742 109.801 140.240 1.00 10.78 119 PHE A O 1
ATOM 886 N N . GLU A 1 119 ? 1.166 111.912 139.815 1.00 12.00 120 GLU A N 1
ATOM 887 C CA . GLU A 1 119 ? 2.321 112.131 138.913 1.00 13.47 120 GLU A CA 1
ATOM 888 C C . GLU A 1 119 ? 2.682 113.617 139.078 1.00 19.79 120 GLU A C 1
ATOM 889 O O . GLU A 1 119 ? 1.777 114.438 139.205 1.00 24.23 120 GLU A O 1
ATOM 895 N N . ASN A 1 120 ? 3.958 113.971 139.158 1.00 12.45 121 ASN A N 1
ATOM 896 C CA . ASN A 1 120 ? 4.296 115.378 139.442 1.00 10.30 121 ASN A CA 1
ATOM 897 C C . ASN A 1 120 ? 5.366 115.796 138.450 1.00 11.12 121 ASN A C 1
ATOM 898 O O . ASN A 1 120 ? 6.420 115.172 138.414 1.00 12.37 121 ASN A O 1
ATOM 903 N N . PRO A 1 121 ? 5.112 116.803 137.586 1.00 9.15 122 PRO A N 1
ATOM 904 C CA . PRO A 1 121 ? 6.098 117.172 136.534 1.00 9.98 122 PRO A CA 1
ATOM 905 C C . PRO A 1 121 ? 7.350 117.859 137.094 1.00 13.79 122 PRO A C 1
ATOM 906 O O . PRO A 1 121 ? 8.424 117.735 136.517 1.00 12.67 122 PRO A O 1
ATOM 910 N N . ILE A 1 122 ? 7.243 118.518 138.241 1.00 11.67 123 ILE A N 1
ATOM 911 C CA . ILE A 1 122 ? 8.469 119.138 138.824 1.00 9.63 123 ILE A CA 1
ATOM 912 C C . ILE A 1 122 ? 9.433 118.011 139.308 1.00 11.31 123 ILE A C 1
ATOM 913 O O . ILE A 1 122 ? 10.625 118.030 138.967 1.00 10.84 123 ILE A O 1
ATOM 918 N N . ILE A 1 123 ? 8.908 116.994 139.963 1.00 10.33 124 ILE A N 1
ATOM 919 C CA . ILE A 1 123 ? 9.716 115.793 140.314 1.00 10.09 124 ILE A CA 1
ATOM 920 C C . ILE A 1 123 ? 10.314 115.155 139.052 1.00 10.54 124 ILE A C 1
ATOM 921 O O . ILE A 1 123 ? 11.488 114.829 139.047 1.00 10.93 124 ILE A O 1
ATOM 926 N N . GLU A 1 124 ? 9.494 114.905 138.030 1.00 9.93 125 GLU A N 1
ATOM 927 C CA . GLU A 1 124 ? 9.946 114.247 136.779 1.00 11.99 125 GLU A CA 1
ATOM 928 C C . GLU A 1 124 ? 11.167 114.994 136.243 1.00 16.16 125 GLU A C 1
ATOM 929 O O . GLU A 1 124 ? 12.171 114.382 135.853 1.00 16.09 125 GLU A O 1
ATOM 935 N N . ARG A 1 125 ? 11.051 116.312 136.154 1.00 13.74 126 ARG A N 1
ATOM 936 C CA . ARG A 1 125 ? 12.108 117.181 135.652 1.00 13.62 126 ARG A CA 1
ATOM 937 C C . ARG A 1 125 ? 13.372 117.103 136.519 1.00 15.80 126 ARG A C 1
ATOM 938 O O . ARG A 1 125 ? 14.468 117.028 135.953 1.00 17.97 126 ARG A O 1
ATOM 946 N N . GLN A 1 126 ? 13.250 117.066 137.850 1.00 12.97 127 GLN A N 1
ATOM 947 C CA . GLN A 1 126 ? 14.433 116.978 138.733 1.00 11.31 127 GLN A CA 1
ATOM 948 C C . GLN A 1 126 ? 15.099 115.586 138.608 1.00 12.23 127 GLN A C 1
ATOM 949 O O . GLN A 1 126 ? 16.312 115.496 138.636 1.00 10.03 127 GLN A O 1
ATOM 955 N N . GLN A 1 127 ? 14.312 114.536 138.419 1.00 13.15 128 GLN A N 1
ATOM 956 C CA . GLN A 1 127 ? 14.848 113.165 138.209 1.00 10.36 128 GLN A CA 1
ATOM 957 C C . GLN A 1 127 ? 15.726 113.121 136.956 1.00 13.37 128 GLN A C 1
ATOM 958 O O . GLN A 1 127 ? 16.811 112.539 137.041 1.00 11.11 128 GLN A O 1
ATOM 964 N N . ALA A 1 128 ? 15.311 113.802 135.847 1.00 12.05 129 ALA A N 1
ATOM 965 C CA . ALA A 1 128 ? 16.179 113.833 134.641 1.00 16.01 129 ALA A CA 1
ATOM 966 C C . ALA A 1 128 ? 17.484 114.636 134.962 1.00 20.54 129 ALA A C 1
ATOM 967 O O . ALA A 1 128 ? 18.571 114.296 134.478 1.00 19.78 129 ALA A O 1
ATOM 969 N N . LEU A 1 129 ? 17.367 115.715 135.753 1.00 14.32 130 LEU A N 1
ATOM 970 C CA . LEU A 1 129 ? 18.512 116.538 136.139 1.00 13.67 130 LEU A CA 1
ATOM 971 C C . LEU A 1 129 ? 19.531 115.793 137.012 1.00 17.65 130 LEU A C 1
ATOM 972 O O . LEU A 1 129 ? 20.774 115.957 136.820 1.00 18.59 130 LEU A O 1
ATOM 977 N N . ILE A 1 130 ? 19.048 114.996 137.921 1.00 15.56 131 ILE A N 1
ATOM 978 C CA . ILE A 1 130 ? 19.880 114.149 138.811 1.00 14.79 131 ILE A CA 1
ATOM 979 C C . ILE A 1 130 ? 20.628 113.133 137.955 1.00 17.10 131 ILE A C 1
ATOM 980 O O . ILE A 1 130 ? 21.845 113.033 138.098 1.00 14.32 131 ILE A O 1
ATOM 985 N N . ALA A 1 131 ? 19.951 112.459 137.013 1.00 13.38 132 ALA A N 1
ATOM 986 C CA . ALA A 1 131 ? 20.662 111.504 136.161 1.00 13.05 132 ALA A CA 1
ATOM 987 C C . ALA A 1 131 ? 21.734 112.191 135.402 1.00 15.87 132 ALA A C 1
ATOM 988 O O . ALA A 1 131 ? 22.855 111.712 135.356 1.00 15.24 132 ALA A O 1
ATOM 990 N N . LYS A 1 132 ? 21.378 113.335 134.776 1.00 18.78 133 LYS A N 1
ATOM 991 C CA . LYS A 1 132 ? 22.286 114.138 133.959 1.00 19.76 133 LYS A CA 1
ATOM 992 C C . LYS A 1 132 ? 23.520 114.627 134.783 1.00 23.93 133 LYS A C 1
ATOM 993 O O . LYS A 1 132 ? 24.631 114.474 134.302 1.00 23.55 133 LYS A O 1
ATOM 999 N N . GLU A 1 133 ? 23.328 115.095 136.038 1.00 18.92 134 GLU A N 1
ATOM 1000 C CA . GLU A 1 13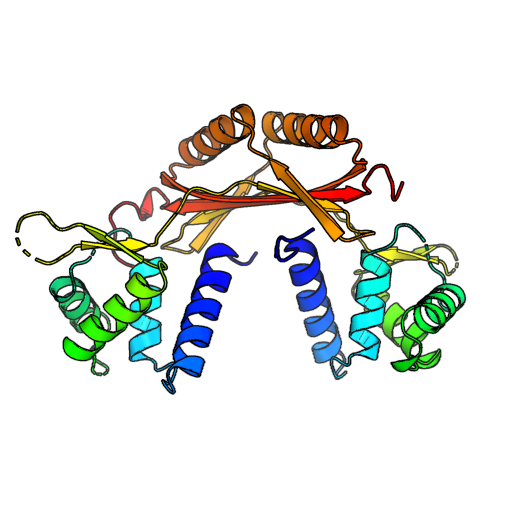3 ? 24.427 115.594 136.930 1.00 18.93 134 GLU A CA 1
ATOM 1001 C C . GLU A 1 133 ? 25.472 114.470 137.209 1.00 20.40 134 GLU A C 1
ATOM 1002 O O . GLU A 1 133 ? 26.656 114.763 137.357 1.00 18.97 134 GLU A O 1
ATOM 1008 N N . HIS A 1 134 ? 25.036 113.183 137.144 1.00 17.96 135 HIS A N 1
ATOM 1009 C CA . HIS A 1 134 ? 25.919 112.028 137.354 1.00 18.02 135 HIS A CA 1
ATOM 1010 C C . HIS A 1 134 ? 26.299 111.250 136.082 1.00 21.23 135 HIS A C 1
ATOM 1011 O O . HIS A 1 134 ? 26.941 110.188 136.175 1.00 19.05 135 HIS A O 1
ATOM 1018 N N . GLY A 1 135 ? 25.988 111.808 134.915 1.00 16.63 136 GLY A N 1
ATOM 1019 C CA . GLY A 1 135 ? 26.329 111.141 133.661 1.00 15.68 136 GLY A CA 1
ATOM 1020 C C . GLY A 1 135 ? 25.468 109.933 133.311 1.00 18.53 136 GLY A C 1
ATOM 1021 O O . GLY A 1 135 ? 25.867 109.114 132.488 1.00 17.76 136 GLY A O 1
ATOM 1022 N N . PHE A 1 136 ? 24.282 109.776 133.952 1.00 13.60 137 PHE A N 1
ATOM 1023 C CA . PHE A 1 136 ? 23.433 108.625 133.712 1.00 14.70 137 PHE A CA 1
ATOM 1024 C C . PHE A 1 136 ? 22.383 108.883 132.638 1.00 16.35 137 PHE A C 1
ATOM 1025 O O . PHE A 1 136 ? 21.855 109.961 132.585 1.00 17.88 137 PHE A O 1
ATOM 1033 N N . LYS A 1 137 ? 22.013 107.863 131.878 1.00 13.69 138 LYS A N 1
ATOM 1034 C CA . LYS A 1 137 ? 20.873 107.892 130.985 1.00 12.86 138 LYS A CA 1
ATOM 1035 C C . LYS A 1 137 ? 19.714 107.316 131.843 1.00 14.40 138 LYS A C 1
ATOM 1036 O O . LYS A 1 137 ? 19.760 106.172 132.248 1.00 16.21 138 LYS A O 1
ATOM 1042 N N . LEU A 1 138 ? 18.708 108.149 132.145 1.00 12.29 139 LEU A N 1
ATOM 1043 C CA . LEU A 1 138 ? 17.613 107.716 132.997 1.00 11.27 139 LEU A CA 1
ATOM 1044 C C . LEU A 1 138 ? 16.693 106.791 132.188 1.00 15.48 139 LEU A C 1
ATOM 1045 O O . LEU A 1 138 ? 16.278 107.186 131.092 1.00 13.02 139 LEU A O 1
ATOM 1050 N N . THR A 1 139 ? 16.330 105.606 132.715 1.00 9.84 140 THR A N 1
ATOM 1051 C CA . THR A 1 139 ? 15.385 104.705 131.985 1.00 10.32 140 THR A CA 1
ATOM 1052 C C . THR A 1 139 ? 14.095 104.395 132.771 1.00 12.51 140 THR A C 1
ATOM 1053 O O . THR A 1 139 ? 13.184 103.809 132.194 1.00 10.54 140 THR A O 1
ATOM 1057 N N . GLY A 1 140 ? 14.095 104.568 134.096 1.00 9.41 141 GLY A N 1
ATOM 1058 C CA . GLY A 1 140 ? 12.898 104.219 134.866 1.00 9.05 141 GLY A CA 1
ATOM 1059 C C . GLY A 1 140 ? 13.012 104.776 136.278 1.00 14.08 141 GLY A C 1
ATOM 1060 O O . GLY A 1 140 ? 14.093 105.271 136.691 1.00 9.66 141 GLY A O 1
ATOM 1061 N N . HIS A 1 141 ? 11.921 104.646 137.049 1.00 10.68 142 HIS A N 1
ATOM 1062 C CA . HIS A 1 141 ? 12.060 105.128 138.437 1.00 8.73 142 HIS A CA 1
ATOM 1063 C C . HIS A 1 141 ? 11.021 104.431 139.247 1.00 10.83 142 HIS A C 1
ATOM 1064 O O . HIS A 1 141 ? 10.043 103.872 138.694 1.00 8.52 142 HIS A O 1
ATOM 1071 N N . LEU A 1 142 ? 11.177 104.535 140.557 1.00 6.74 143 LEU A N 1
ATOM 1072 C CA . LEU A 1 142 ? 10.150 104.046 141.491 1.00 6.46 143 LEU A CA 1
ATOM 1073 C C . LEU A 1 142 ? 10.074 105.109 142.547 1.00 8.72 143 LEU A C 1
ATOM 1074 O O . LEU A 1 142 ? 11.106 105.556 143.067 1.00 10.53 143 LEU A O 1
ATOM 1079 N N . MET A 1 143 ? 8.855 105.502 142.906 1.00 4.22 144 MET A N 1
ATOM 1080 C CA . MET A 1 143 ? 8.656 106.528 143.926 1.00 5.43 144 MET A CA 1
ATOM 1081 C C . MET A 1 143 ? 7.398 106.309 144.768 1.00 8.15 144 MET A C 1
ATOM 1082 O O . MET A 1 143 ? 6.277 106.446 144.277 1.00 8.36 144 MET A O 1
ATOM 1087 N N . GLN A 1 144 ? 7.596 105.968 146.039 1.00 6.10 145 GLN A N 1
ATOM 1088 C CA . GLN A 1 144 ? 6.488 105.748 146.979 1.00 5.74 145 GLN A CA 1
ATOM 1089 C C . GLN A 1 144 ? 6.571 106.721 148.091 1.00 9.72 145 GLN A C 1
ATOM 1090 O O . GLN A 1 144 ? 7.671 107.024 148.588 1.00 9.68 145 GLN A O 1
ATOM 1096 N N . LEU A 1 145 ? 5.442 107.249 148.495 1.00 7.93 146 LEU A N 1
ATOM 1097 C CA . LEU A 1 145 ? 5.306 108.117 149.655 1.00 8.70 146 LEU A CA 1
ATOM 1098 C C . LEU A 1 145 ? 4.504 107.289 150.691 1.00 10.79 146 LEU A C 1
ATOM 1099 O O . LEU A 1 145 ? 3.566 106.588 150.298 1.00 9.14 146 LEU A O 1
ATOM 1104 N N . TYR A 1 146 ? 4.887 107.385 151.981 1.00 9.26 147 TYR A N 1
ATOM 1105 C CA . TYR A 1 146 ? 4.236 106.681 153.061 1.00 10.18 147 TYR A CA 1
ATOM 1106 C C . TYR A 1 146 ? 3.735 107.707 154.070 1.00 14.52 147 TYR A C 1
ATOM 1107 O O . TYR A 1 146 ? 4.354 108.751 154.298 1.00 11.37 147 TYR A O 1
ATOM 1116 N N . GLY A 1 147 ? 2.579 107.413 154.641 1.00 12.71 148 GLY A N 1
ATOM 1117 C CA . GLY A 1 147 ? 2.044 108.284 155.657 1.00 12.90 148 GLY A CA 1
ATOM 1118 C C . GLY A 1 147 ? 0.750 107.783 156.229 1.00 15.30 148 GLY A C 1
ATOM 1119 O O . GLY A 1 147 ? 0.471 106.597 156.195 1.00 13.85 148 GLY A O 1
ATOM 1120 N N . VAL A 1 148 ? 0.008 108.687 156.799 1.00 13.50 149 VAL A N 1
ATOM 1121 C CA . VAL A 1 148 ? -1.267 108.393 157.442 1.00 13.47 149 VAL A CA 1
ATOM 1122 C C . VAL A 1 148 ? -2.296 109.280 156.847 1.00 15.92 149 VAL A C 1
ATOM 1123 O O . VAL A 1 148 ? -2.144 110.505 156.862 1.00 13.38 149 VAL A O 1
ATOM 1127 N N . CYS A 1 149 ? -3.338 108.663 156.228 1.00 16.39 150 CYS A N 1
ATOM 1128 C CA . CYS A 1 149 ? -4.381 109.396 155.550 1.00 14.66 150 CYS A CA 1
ATOM 1129 C C . CYS A 1 149 ? -5.246 110.172 156.572 1.00 18.15 150 CYS A C 1
ATOM 1130 O O . CYS A 1 149 ? -5.217 109.874 157.765 1.00 18.51 150 CYS A O 1
ATOM 1133 N N . GLY A 1 150 ? -5.981 111.155 156.084 1.00 18.78 151 GLY A N 1
ATOM 1134 C CA . GLY A 1 150 ? -6.908 112.001 156.849 1.00 20.03 151 GLY A CA 1
ATOM 1135 C C . GLY A 1 150 ? -7.910 111.248 157.703 1.00 26.12 151 GLY A C 1
ATOM 1136 O O . GLY A 1 150 ? -8.167 111.632 158.853 1.00 26.46 151 GLY A O 1
ATOM 1137 N N . ASP A 1 151 ? -8.497 110.158 157.145 1.00 22.40 152 ASP A N 1
ATOM 1138 C CA . ASP A 1 151 ? -9.457 109.335 157.885 1.00 22.36 152 ASP A CA 1
ATOM 1139 C C . ASP A 1 151 ? -8.794 108.544 159.035 1.00 24.23 152 ASP A C 1
ATOM 1140 O O . ASP A 1 151 ? -9.438 108.264 160.043 1.00 25.10 152 ASP A O 1
ATOM 1145 N N . CYS A 1 152 ? -7.545 108.108 158.849 1.00 19.65 153 CYS A N 1
ATOM 1146 C CA . CYS A 1 152 ? -6.848 107.349 159.900 1.00 17.87 153 CYS A CA 1
ATOM 1147 C C . CYS A 1 152 ? -6.302 108.260 160.967 1.00 28.44 153 CYS A C 1
ATOM 1148 O O . CYS A 1 152 ? -6.316 107.878 162.133 1.00 31.87 153 CYS A O 1
ATOM 1151 N N . ASN A 1 153 ? -5.824 109.459 160.576 1.00 26.87 154 ASN A N 1
ATOM 1152 C CA . ASN A 1 153 ? -5.250 110.486 161.446 1.00 46.06 154 ASN A CA 1
ATOM 1153 C C . ASN A 1 153 ? -6.242 111.030 162.480 1.00 71.45 154 ASN A C 1
ATOM 1154 O O . ASN A 1 153 ? -7.115 111.827 162.141 1.00 50.56 154 ASN A O 1
ATOM 1159 N N . MET B 1 3 ? -6.662 99.848 147.555 0.75 37.58 4 MET B N 1
ATOM 1160 C CA . MET B 1 3 ? -8.005 100.337 147.145 0.75 36.84 4 MET B CA 1
ATOM 1161 C C . MET B 1 3 ? -8.196 99.979 145.627 0.75 38.32 4 MET B C 1
ATOM 1162 O O . MET B 1 3 ? -8.100 100.831 144.713 0.75 35.49 4 MET B O 1
ATOM 1167 N N . GLY B 1 4 ? -8.385 98.690 145.398 1.00 35.55 5 GLY B N 1
ATOM 1168 C CA . GLY B 1 4 ? -8.540 98.082 144.078 1.00 34.79 5 GLY B CA 1
ATOM 1169 C C . GLY B 1 4 ? -7.206 97.950 143.358 1.00 37.42 5 GLY B C 1
ATOM 1170 O O . GLY B 1 4 ? -7.161 97.438 142.237 1.00 39.67 5 GLY B O 1
ATOM 1171 N N . MET B 1 5 ? -6.099 98.459 143.965 0.75 29.78 6 MET B N 1
ATOM 1172 C CA . MET B 1 5 ? -4.771 98.453 143.326 0.75 27.16 6 MET B CA 1
ATOM 1173 C C . MET B 1 5 ? -3.790 97.667 144.167 0.75 30.36 6 MET B C 1
ATOM 1174 O O . MET B 1 5 ? -3.745 97.876 145.388 0.75 32.89 6 MET B O 1
ATOM 1179 N N . LEU B 1 6 ? -2.951 96.829 143.525 0.50 24.07 7 LEU B N 1
ATOM 1180 C CA . LEU B 1 6 ? -1.951 96.067 144.274 0.50 24.08 7 LEU B CA 1
ATOM 1181 C C . LEU B 1 6 ? -0.569 96.707 144.143 0.50 24.59 7 LEU B C 1
ATOM 1182 O O . LEU B 1 6 ? 0.164 96.519 143.181 0.50 19.91 7 LEU B O 1
ATOM 1187 N N . ILE B 1 7 ? -0.211 97.421 145.173 1.00 25.22 8 ILE B N 1
ATOM 1188 C CA . ILE B 1 7 ? 1.086 98.059 145.210 1.00 22.35 8 ILE B CA 1
ATOM 1189 C C . ILE B 1 7 ? 1.796 97.430 146.348 1.00 20.99 8 ILE B C 1
ATOM 1190 O O . ILE B 1 7 ? 1.293 97.432 147.475 1.00 23.77 8 ILE B O 1
ATOM 1195 N N . GLU B 1 8 ? 2.933 96.846 146.082 1.00 17.15 9 GLU B N 1
ATOM 1196 C CA . GLU B 1 8 ? 3.754 96.291 147.158 1.00 17.86 9 GLU B CA 1
ATOM 1197 C C . GLU B 1 8 ? 4.408 97.517 147.883 1.00 22.73 9 GLU B C 1
ATOM 1198 O O . GLU B 1 8 ? 5.004 98.392 147.228 1.00 19.69 9 GLU B O 1
ATOM 1204 N N . ASN B 1 9 ? 4.302 97.559 149.211 1.00 15.31 10 ASN B N 1
ATOM 1205 C CA . ASN B 1 9 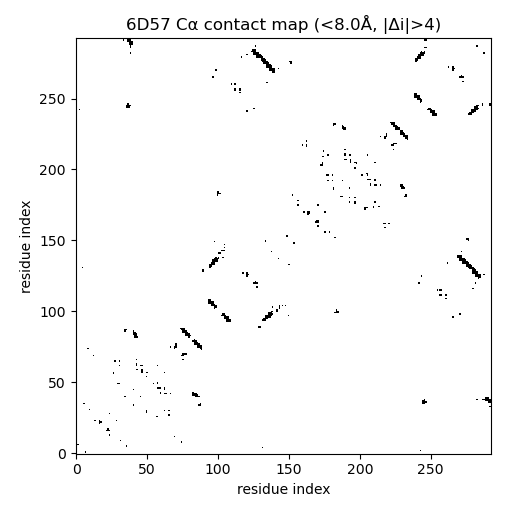? 4.948 98.586 150.017 1.00 13.47 10 ASN B CA 1
ATOM 1206 C C . ASN B 1 9 ? 6.403 98.168 150.153 1.00 17.31 10 ASN B C 1
ATOM 1207 O O . ASN B 1 9 ? 6.764 97.219 150.889 1.00 11.88 10 ASN B O 1
ATOM 1212 N N . VAL B 1 10 ? 7.288 98.861 149.387 1.00 11.36 11 VAL B N 1
ATOM 1213 C CA . VAL B 1 10 ? 8.681 98.558 149.378 1.00 11.27 11 VAL B CA 1
ATOM 1214 C C . VAL B 1 10 ? 9.322 98.723 150.726 1.00 12.10 11 VAL B C 1
ATOM 1215 O O . VAL B 1 10 ? 10.096 97.844 151.092 1.00 12.18 11 VAL B O 1
ATOM 1219 N N . GLU B 1 11 ? 9.116 99.850 151.433 1.00 9.96 12 GLU B N 1
ATOM 1220 C CA . GLU B 1 11 ? 9.832 100.018 152.687 1.00 11.61 12 GLU B CA 1
ATOM 1221 C C . GLU B 1 11 ? 9.409 98.903 153.703 1.00 12.34 12 GLU B C 1
ATOM 1222 O O . GLU B 1 11 ? 10.216 98.507 154.547 1.00 12.03 12 GLU B O 1
ATOM 1228 N N . TYR B 1 12 ? 8.153 98.507 153.638 1.00 11.41 13 TYR B N 1
ATOM 1229 C CA . TYR B 1 12 ? 7.687 97.393 154.544 1.00 11.64 13 TYR B CA 1
ATOM 1230 C C . TYR B 1 12 ? 8.396 96.094 154.154 1.00 17.42 13 TYR B C 1
ATOM 1231 O O . TYR B 1 12 ? 8.916 95.419 155.021 1.00 13.70 13 TYR B O 1
ATOM 1240 N N . ASP B 1 13 ? 8.511 95.782 152.859 1.00 15.62 14 ASP B N 1
ATOM 1241 C CA . ASP B 1 13 ? 9.260 94.580 152.444 1.00 17.13 14 ASP B CA 1
ATOM 1242 C C . ASP B 1 13 ? 10.711 94.598 152.866 1.00 17.81 14 ASP B C 1
ATOM 1243 O O . ASP B 1 13 ? 11.247 93.565 153.268 1.00 17.65 14 ASP B O 1
ATOM 1248 N N . VAL B 1 14 ? 11.383 95.761 152.757 1.00 12.31 15 VAL B N 1
ATOM 1249 C CA . VAL B 1 14 ? 12.765 95.907 153.240 1.00 15.10 15 VAL B CA 1
ATOM 1250 C C . VAL B 1 14 ? 12.812 95.621 154.749 1.00 18.54 15 VAL B C 1
ATOM 1251 O O . VAL B 1 14 ? 13.722 94.938 155.224 1.00 16.46 15 VAL B O 1
ATOM 1255 N N . LEU B 1 15 ? 11.825 96.148 155.504 1.00 15.86 16 LEU B N 1
ATOM 1256 C CA . LEU B 1 15 ? 11.766 95.884 156.945 1.00 15.58 16 LEU B CA 1
ATOM 1257 C C . LEU B 1 15 ? 11.601 94.377 157.260 1.00 16.68 16 LEU B C 1
ATOM 1258 O O . LEU B 1 15 ? 12.275 93.855 158.164 1.00 15.55 16 LEU B O 1
ATOM 1263 N N . LEU B 1 16 ? 10.725 93.698 156.511 1.00 14.74 17 LEU B N 1
ATOM 1264 C CA . LEU B 1 16 ? 10.443 92.279 156.712 1.00 15.09 17 LEU B CA 1
ATOM 1265 C C . LEU B 1 16 ? 11.675 91.453 156.366 1.00 17.09 17 LEU B C 1
ATOM 1266 O O . LEU B 1 16 ? 12.035 90.556 157.103 1.00 14.40 17 LEU B O 1
ATOM 1271 N N . GLU B 1 17 ? 12.390 91.803 155.277 1.00 14.89 18 GLU B N 1
ATOM 1272 C CA . GLU B 1 17 ? 13.632 91.104 154.992 1.00 15.31 18 GLU B CA 1
ATOM 1273 C C . GLU B 1 17 ? 14.673 91.261 156.067 1.00 19.23 18 GLU B C 1
ATOM 1274 O O . GLU B 1 17 ? 15.346 90.284 156.399 1.00 22.43 18 GLU B O 1
ATOM 1280 N N . ARG B 1 18 ? 14.799 92.436 156.663 1.00 13.93 19 ARG B N 1
ATOM 1281 C CA . ARG B 1 18 ? 15.736 92.662 157.767 1.00 15.29 19 ARG B CA 1
ATOM 1282 C C . ARG B 1 18 ? 15.293 91.835 159.003 1.00 19.43 19 ARG B C 1
ATOM 1283 O O . ARG B 1 18 ? 16.110 91.206 159.674 1.00 17.49 19 ARG B O 1
ATOM 1291 N N . PHE B 1 19 ? 13.977 91.783 159.253 1.00 14.77 20 PHE B N 1
ATOM 1292 C CA . PHE B 1 19 ? 13.426 90.989 160.383 1.00 12.03 20 PHE B CA 1
ATOM 1293 C C . PHE B 1 19 ? 13.726 89.513 160.098 1.00 14.93 20 PHE B C 1
ATOM 1294 O O . PHE B 1 19 ? 14.091 88.789 161.024 1.00 16.26 20 PHE B O 1
ATOM 1302 N N . LYS B 1 20 ? 13.558 89.045 158.853 1.00 14.39 21 LYS B N 1
ATOM 1303 C CA . LYS B 1 20 ? 13.849 87.631 158.545 1.00 17.24 21 LYS B CA 1
ATOM 1304 C C . LYS B 1 20 ? 15.334 87.331 158.828 1.00 20.85 21 LYS B C 1
ATOM 1305 O O . LYS B 1 20 ? 15.650 86.292 159.377 1.00 19.38 21 LYS B O 1
ATOM 1311 N N . LYS B 1 21 ? 16.205 88.243 158.470 1.00 18.87 22 LYS B N 1
ATOM 1312 C CA . LYS B 1 21 ? 17.669 88.116 158.658 1.00 19.14 22 LYS B CA 1
ATOM 1313 C C . LYS B 1 21 ? 17.984 87.970 160.132 1.00 21.36 22 LYS B C 1
ATOM 1314 O O . LYS B 1 21 ? 18.744 87.081 160.526 1.00 20.50 22 LYS B O 1
ATOM 1320 N N . ILE B 1 22 ? 17.364 88.818 160.946 1.00 14.43 23 ILE B N 1
ATOM 1321 C CA . ILE B 1 22 ? 17.556 88.781 162.389 1.00 16.32 23 ILE B CA 1
ATOM 1322 C C . ILE B 1 22 ? 17.124 87.434 162.960 1.00 19.57 23 ILE B C 1
ATOM 1323 O O . ILE B 1 22 ? 17.867 86.807 163.714 1.00 17.53 23 ILE B O 1
ATOM 1328 N N . LEU B 1 23 ? 15.922 86.989 162.599 1.00 16.76 24 LEU B N 1
ATOM 1329 C CA . LEU B 1 23 ? 15.416 85.695 163.096 1.00 16.94 24 LEU B CA 1
ATOM 1330 C C . LEU B 1 23 ? 16.350 84.567 162.724 1.00 20.73 24 LEU B C 1
ATOM 1331 O O . LEU B 1 23 ? 16.710 83.774 163.594 1.00 21.69 24 LEU B O 1
ATOM 1336 N N . ARG B 1 24 ? 16.733 84.474 161.444 1.00 18.75 25 ARG B N 1
ATOM 1337 C CA . ARG B 1 24 ? 17.674 83.414 160.959 1.00 19.05 25 ARG B CA 1
ATOM 1338 C C . ARG B 1 24 ? 19.011 83.467 161.793 1.00 22.07 25 ARG B C 1
ATOM 1339 O O . ARG B 1 24 ? 19.559 82.413 162.239 1.00 21.78 25 ARG B O 1
ATOM 1347 N N . GLN B 1 25 ? 19.468 84.713 162.109 1.00 20.84 26 GLN B N 1
ATOM 1348 C CA . GLN B 1 25 ? 20.693 84.905 162.910 1.00 19.34 26 GLN B CA 1
ATOM 1349 C C . GLN B 1 25 ? 20.516 84.323 164.321 1.00 23.74 26 GLN B C 1
ATOM 1350 O O . GLN B 1 25 ? 21.437 83.730 164.866 1.00 22.41 26 GLN B O 1
ATOM 1356 N N . GLY B 1 26 ? 19.333 84.510 164.894 1.00 21.40 27 GLY B N 1
ATOM 1357 C CA . GLY B 1 26 ? 19.007 84.040 166.235 1.00 21.67 27 GLY B CA 1
ATOM 1358 C C . GLY B 1 26 ? 18.471 82.627 166.272 1.00 27.83 27 GLY B C 1
ATOM 1359 O O . GLY B 1 26 ? 18.021 82.156 167.322 1.00 28.81 27 GLY B O 1
ATOM 1360 N N . GLY B 1 27 ? 18.518 81.951 165.127 1.00 24.53 28 GLY B N 1
ATOM 1361 C CA . GLY B 1 27 ? 18.081 80.572 164.973 1.00 24.32 28 GLY B CA 1
ATOM 1362 C C . GLY B 1 27 ? 16.589 80.389 165.137 1.00 32.19 28 GLY B C 1
ATOM 1363 O O . GLY B 1 27 ? 16.156 79.294 165.481 1.00 34.35 28 GLY B O 1
ATOM 1364 N N . LEU B 1 28 ? 15.786 81.449 164.829 1.00 26.71 29 LEU B N 1
ATOM 1365 C CA . LEU B 1 28 ? 14.326 81.425 164.988 1.00 26.20 29 LEU B CA 1
ATOM 1366 C C . LEU B 1 28 ? 13.604 81.298 163.655 1.00 27.82 29 LEU B C 1
ATOM 1367 O O . LEU B 1 28 ? 14.095 81.773 162.627 1.00 24.71 29 LEU B O 1
ATOM 1372 N N . LYS B 1 29 ? 12.501 80.558 163.644 1.00 25.52 30 LYS B N 1
ATOM 1373 C CA . LYS B 1 29 ? 11.775 80.383 162.398 1.00 24.53 30 LYS B CA 1
ATOM 1374 C C . LYS B 1 29 ? 10.965 81.637 162.157 1.00 24.86 30 LYS B C 1
ATOM 1375 O O . LYS B 1 29 ? 10.516 82.247 163.116 1.00 21.29 30 LYS B O 1
ATOM 1381 N N . TYR B 1 30 ? 10.732 81.978 160.886 1.00 24.45 31 TYR B N 1
ATOM 1382 C CA . TYR B 1 30 ? 9.874 83.101 160.498 1.00 23.12 31 TYR B CA 1
ATOM 1383 C C . TYR B 1 30 ? 8.450 82.530 160.493 1.00 25.91 31 TYR B C 1
ATOM 1384 O O . TYR B 1 30 ? 8.082 81.771 159.595 1.00 25.10 31 TYR B O 1
ATOM 1393 N N . THR B 1 31 ? 7.702 82.787 161.568 1.00 22.24 32 THR B N 1
ATOM 1394 C CA . THR B 1 31 ? 6.345 82.213 161.734 1.00 20.03 32 THR B CA 1
ATOM 1395 C C . THR B 1 31 ? 5.325 83.288 161.482 1.00 21.29 32 THR B C 1
ATOM 1396 O O . THR B 1 31 ? 5.675 84.461 161.472 1.00 18.38 32 THR B O 1
ATOM 1400 N N . LYS B 1 32 ? 4.063 82.912 161.273 1.00 18.01 33 LYS B N 1
ATOM 1401 C CA . LYS B 1 32 ? 2.986 83.905 161.113 1.00 18.65 33 LYS B CA 1
ATOM 1402 C C . LYS B 1 32 ? 2.826 84.736 162.384 1.00 18.84 33 LYS B C 1
ATOM 1403 O O . LYS B 1 32 ? 2.529 85.936 162.287 1.00 19.51 33 LYS B O 1
ATOM 1409 N N . GLN B 1 33 ? 3.090 84.139 163.578 1.00 13.43 34 GLN B N 1
ATOM 1410 C CA . GLN B 1 33 ? 2.994 84.894 164.825 1.00 14.41 34 GLN B CA 1
ATOM 1411 C C . GLN B 1 33 ? 4.022 86.045 164.866 1.00 22.55 34 GLN B C 1
ATOM 1412 O O . GLN B 1 33 ? 3.719 87.171 165.303 1.00 21.03 34 GLN B O 1
ATOM 1418 N N . ARG B 1 34 ? 5.259 85.740 164.439 1.00 16.89 35 ARG B N 1
ATOM 1419 C CA . ARG B 1 34 ? 6.306 86.759 164.430 1.00 14.96 35 ARG B CA 1
ATOM 1420 C C . ARG B 1 34 ? 6.009 87.771 163.326 1.00 16.31 35 ARG B C 1
ATOM 1421 O O . ARG B 1 34 ? 6.190 88.959 163.543 1.00 18.80 35 ARG B O 1
ATOM 1429 N N . GLU B 1 35 ? 5.576 87.311 162.160 1.00 13.88 36 GLU B N 1
ATOM 1430 C CA . GLU B 1 35 ? 5.245 88.211 161.015 1.00 14.17 36 GLU B CA 1
ATOM 1431 C C . GLU B 1 35 ? 4.152 89.238 161.460 1.00 19.74 36 GLU B C 1
ATOM 1432 O O . GLU B 1 35 ? 4.342 90.439 161.280 1.00 15.84 36 GLU B O 1
ATOM 1438 N N . VAL B 1 36 ? 3.040 88.757 162.104 1.00 14.73 37 VAL B N 1
ATOM 1439 C CA . VAL B 1 36 ? 1.940 89.647 162.512 1.00 14.96 37 VAL B CA 1
ATOM 1440 C C . VAL B 1 36 ? 2.416 90.680 163.516 1.00 13.66 37 VAL B C 1
ATOM 1441 O O . VAL B 1 36 ? 1.894 91.784 163.540 1.00 13.69 37 VAL B O 1
ATOM 1445 N N . LEU B 1 37 ? 3.448 90.368 164.347 1.00 10.94 38 LEU B N 1
ATOM 1446 C CA . LEU B 1 37 ? 3.930 91.377 165.308 1.00 12.91 38 LEU B CA 1
ATOM 1447 C C . LEU B 1 37 ? 4.611 92.560 164.534 1.00 14.61 38 LEU B C 1
ATOM 1448 O O . LEU B 1 37 ? 4.457 93.715 164.907 1.00 13.41 38 LEU B O 1
ATOM 1453 N N . LEU B 1 38 ? 5.498 92.253 163.577 1.00 11.27 39 LEU B N 1
ATOM 1454 C CA . LEU B 1 38 ? 6.160 93.324 162.845 1.00 11.34 39 LEU B CA 1
ATOM 1455 C C . LEU B 1 38 ? 5.094 94.130 162.054 1.00 12.31 39 LEU B C 1
ATOM 1456 O O . LEU B 1 38 ? 5.120 95.358 162.023 1.00 11.67 39 LEU B O 1
ATOM 1461 N N . LYS B 1 39 ? 4.139 93.411 161.504 1.00 11.48 40 LYS B N 1
ATOM 1462 C CA . LYS B 1 39 ? 3.072 94.031 160.702 1.00 12.18 40 LYS B CA 1
ATOM 1463 C C . LYS B 1 39 ? 2.260 95.023 161.577 1.00 15.92 40 LYS B C 1
ATOM 1464 O O . LYS B 1 39 ? 2.008 96.124 161.141 1.00 13.53 40 LYS B O 1
ATOM 1470 N N . THR B 1 40 ? 1.920 94.669 162.836 1.00 13.26 41 THR B N 1
ATOM 1471 C CA . THR B 1 40 ? 1.207 95.529 163.755 1.00 14.23 41 THR B CA 1
ATOM 1472 C C . THR B 1 40 ? 2.038 96.748 164.106 1.00 17.43 41 THR B C 1
ATOM 1473 O O . THR B 1 40 ? 1.468 97.849 164.189 1.00 18.35 41 THR B O 1
ATOM 1477 N N . LEU B 1 41 ? 3.365 96.577 164.397 1.00 11.70 42 LEU B N 1
ATOM 1478 C CA . LEU B 1 41 ? 4.196 97.737 164.741 1.00 10.54 42 LEU B CA 1
ATOM 1479 C C . LEU B 1 41 ? 4.206 98.719 163.575 1.00 15.74 42 LEU B C 1
ATOM 1480 O O . LEU B 1 41 ? 4.165 99.917 163.787 1.00 18.13 42 LEU B O 1
ATOM 1485 N N . TYR B 1 42 ? 4.379 98.200 162.379 1.00 11.48 43 TYR B N 1
ATOM 1486 C CA . TYR B 1 42 ? 4.495 99.109 161.190 1.00 10.02 43 TYR B CA 1
ATOM 1487 C C . TYR B 1 42 ? 3.205 99.837 160.867 1.00 16.12 43 TYR B C 1
ATOM 1488 O O . TYR B 1 42 ? 3.256 101.011 160.494 1.00 16.16 43 TY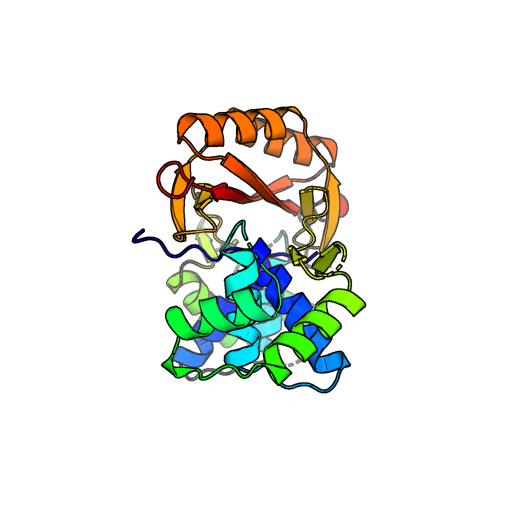R B O 1
ATOM 1497 N N . HIS B 1 43 ? 2.069 99.127 160.936 1.00 16.78 44 HIS B N 1
ATOM 1498 C CA . HIS B 1 43 ? 0.803 99.662 160.453 1.00 19.25 44 HIS B CA 1
ATOM 1499 C C . HIS B 1 43 ? 0.025 100.375 161.521 1.00 28.66 44 HIS B C 1
ATOM 1500 O O . HIS B 1 43 ? -1.191 100.482 161.402 1.00 30.38 44 HIS B O 1
ATOM 1507 N N . SER B 1 44 ? 0.723 100.948 162.517 1.00 27.40 45 SER B N 1
ATOM 1508 C CA . SER B 1 44 ? 0.146 101.721 163.621 1.00 29.50 45 SER B CA 1
ATOM 1509 C C . SER B 1 44 ? 1.130 102.765 164.162 1.00 38.62 45 SER B C 1
ATOM 1510 O O . SER B 1 44 ? 2.330 102.474 164.231 1.00 36.71 45 SER B O 1
ATOM 1513 N N . ASP B 1 45 ? 0.604 103.954 164.612 1.00 38.88 46 ASP B N 1
ATOM 1514 C CA . ASP B 1 45 ? 1.365 105.067 165.247 1.00 39.59 46 ASP B CA 1
ATOM 1515 C C . ASP B 1 45 ? 1.532 104.867 166.730 1.00 42.92 46 ASP B C 1
ATOM 1516 O O . ASP B 1 45 ? 2.317 105.592 167.348 1.00 44.87 46 ASP B O 1
ATOM 1521 N N . THR B 1 46 ? 0.758 103.953 167.335 1.00 37.08 47 THR B N 1
ATOM 1522 C CA . THR B 1 46 ? 0.837 103.710 168.772 1.00 36.36 47 THR B CA 1
ATOM 1523 C C . THR B 1 46 ? 2.243 103.254 169.140 1.00 39.65 47 THR B C 1
ATOM 1524 O O . THR B 1 46 ? 2.864 102.496 168.405 1.00 39.90 47 THR B O 1
ATOM 1538 N N . TYR B 1 48 ? 3.497 100.961 171.360 1.00 28.48 49 TYR B N 1
ATOM 1539 C CA . TYR B 1 48 ? 3.045 99.828 172.202 1.00 26.01 49 TYR B CA 1
ATOM 1540 C C . TYR B 1 48 ? 4.008 99.450 173.287 1.00 29.48 49 TYR B C 1
ATOM 1541 O O . TYR B 1 48 ? 5.217 99.567 173.126 1.00 27.95 49 TYR B O 1
ATOM 1550 N N . THR B 1 49 ? 3.462 98.837 174.350 1.00 25.13 50 THR B N 1
ATOM 1551 C CA . THR B 1 49 ? 4.180 98.176 175.398 1.00 24.84 50 THR B CA 1
ATOM 1552 C C . THR B 1 49 ? 3.960 96.669 175.061 1.00 27.88 50 THR B C 1
ATOM 1553 O O . THR B 1 49 ? 3.024 96.360 174.277 1.00 24.80 50 THR B O 1
ATOM 1557 N N . PRO B 1 50 ? 4.714 95.725 175.690 1.00 26.07 51 PRO B N 1
ATOM 1558 C CA . PRO B 1 50 ? 4.469 94.300 175.416 1.00 25.27 51 PRO B CA 1
ATOM 1559 C C . PRO B 1 50 ? 3.031 93.881 175.703 1.00 26.58 51 PRO B C 1
ATOM 1560 O O . PRO B 1 50 ? 2.416 93.159 174.912 1.00 23.28 51 PRO B O 1
ATOM 1564 N N . GLU B 1 51 ? 2.444 94.424 176.770 1.00 24.86 52 GLU B N 1
ATOM 1565 C CA . GLU B 1 51 ? 1.067 94.070 177.083 1.00 23.48 52 GLU B CA 1
ATOM 1566 C C . GLU B 1 51 ? 0.085 94.607 176.059 1.00 25.52 52 GLU B C 1
ATOM 1567 O O . GLU B 1 51 ? -0.805 93.862 175.619 1.00 25.98 52 GLU B O 1
ATOM 1573 N N . SER B 1 52 ? 0.193 95.878 175.696 1.00 24.06 53 SER B N 1
ATOM 1574 C CA . SER B 1 52 ? -0.757 96.493 174.758 1.00 23.27 53 SER B CA 1
ATOM 1575 C C . SER B 1 52 ? -0.609 95.929 173.332 1.00 25.36 53 SER B C 1
ATOM 1576 O O . SER B 1 52 ? -1.582 95.876 172.556 1.00 21.46 53 SER B O 1
ATOM 1579 N N . LEU B 1 53 ? 0.631 95.530 172.979 1.00 22.88 54 LEU B N 1
ATOM 1580 C CA . LEU B 1 53 ? 0.890 94.886 171.676 1.00 19.50 54 LEU B CA 1
ATOM 1581 C C . LEU B 1 53 ? 0.237 93.475 171.698 1.00 18.64 54 LEU B C 1
ATOM 1582 O O . LEU B 1 53 ? -0.460 93.120 170.752 1.00 18.82 54 LEU B O 1
ATOM 1587 N N . TYR B 1 54 ? 0.420 92.713 172.779 1.00 18.30 55 TYR B N 1
ATOM 1588 C CA . TYR B 1 54 ? -0.260 91.403 172.919 1.00 16.72 55 TYR B CA 1
ATOM 1589 C C . TYR B 1 54 ? -1.783 91.589 172.726 1.00 23.15 55 TYR B C 1
ATOM 1590 O O . TYR B 1 54 ? -2.434 90.816 172.005 1.00 21.84 55 TYR B O 1
ATOM 1599 N N . MET B 1 55 ? -2.363 92.588 173.416 1.00 22.90 56 MET B N 1
ATOM 1600 C CA . MET B 1 55 ? -3.815 92.803 173.407 1.00 22.14 56 MET B CA 1
ATOM 1601 C C . MET B 1 55 ? -4.332 93.228 172.085 1.00 23.87 56 MET B C 1
ATOM 1602 O O . MET B 1 55 ? -5.404 92.769 171.688 1.00 23.10 56 MET B O 1
ATOM 1607 N N . GLU B 1 56 ? -3.547 94.030 171.334 1.00 19.79 57 GLU B N 1
ATOM 1608 C CA . GLU B 1 56 ? -3.947 94.490 170.013 1.00 17.61 57 GLU B CA 1
ATOM 1609 C C . GLU B 1 56 ? -3.989 93.308 169.022 1.00 22.33 57 GLU B C 1
ATOM 1610 O O . GLU B 1 56 ? -4.946 93.158 168.247 1.00 21.11 57 GLU B O 1
ATOM 1616 N N . ILE B 1 57 ? -2.941 92.477 169.053 1.00 18.95 58 ILE B N 1
ATOM 1617 C CA . ILE B 1 57 ? -2.879 91.309 168.139 1.00 18.26 58 ILE B CA 1
ATOM 1618 C C . ILE B 1 57 ? -4.017 90.349 168.524 1.00 18.40 58 ILE B C 1
ATOM 1619 O O . ILE B 1 57 ? -4.598 89.717 167.652 1.00 19.66 58 ILE B O 1
ATOM 1624 N N . LYS B 1 58 ? -4.292 90.161 169.835 1.00 18.49 59 LYS B N 1
ATOM 1625 C CA . LYS B 1 58 ? -5.365 89.246 170.272 1.00 19.38 59 LYS B CA 1
ATOM 1626 C C . LYS B 1 58 ? -6.697 89.695 169.642 1.00 27.19 59 LYS B C 1
ATOM 1627 O O . LYS B 1 58 ? -7.504 88.867 169.245 1.00 27.37 59 LYS B O 1
ATOM 1633 N N . GLN B 1 59 ? -6.929 91.008 169.585 1.00 27.49 60 GLN B N 1
ATOM 1634 C CA . GLN B 1 59 ? -8.177 91.576 169.092 1.00 26.70 60 GLN B CA 1
ATOM 1635 C C . GLN B 1 59 ? -8.228 91.515 167.609 1.00 26.71 60 GLN B C 1
ATOM 1636 O O . GLN B 1 59 ? -9.256 91.143 167.078 1.00 27.51 60 GLN B O 1
ATOM 1642 N N . ALA B 1 60 ? -7.137 91.839 166.912 1.00 23.16 61 ALA B N 1
ATOM 1643 C CA . ALA B 1 60 ? -7.135 91.914 165.462 1.00 23.74 61 ALA B CA 1
ATOM 1644 C C . ALA B 1 60 ? -6.949 90.573 164.775 1.00 27.43 61 ALA B C 1
ATOM 1645 O O . ALA B 1 60 ? -7.499 90.372 163.689 1.00 24.06 61 ALA B O 1
ATOM 1647 N N . GLU B 1 61 ? -6.123 89.650 165.364 1.00 21.96 62 GLU B N 1
ATOM 1648 C CA . GLU B 1 61 ? -5.907 88.343 164.713 1.00 20.23 62 GLU B CA 1
ATOM 1649 C C . GLU B 1 61 ? -6.015 87.240 165.749 1.00 22.72 62 GLU B C 1
ATOM 1650 O O . GLU B 1 61 ? -5.005 86.607 166.091 1.00 19.89 62 GLU B O 1
ATOM 1656 N N . PRO B 1 62 ? -7.211 87.028 166.324 1.00 21.90 63 PRO B N 1
ATOM 1657 C CA . PRO B 1 62 ? -7.328 85.997 167.368 1.00 21.60 63 PRO B CA 1
ATOM 1658 C C . PRO B 1 62 ? -6.972 84.593 166.889 1.00 22.85 63 PRO B C 1
ATOM 1659 O O . PRO B 1 62 ? -6.449 83.816 167.702 1.00 22.67 63 PRO B O 1
ATOM 1663 N N . ASP B 1 63 ? -7.149 84.288 165.569 1.00 16.96 64 ASP B N 1
ATOM 1664 C CA . ASP B 1 63 ? -6.823 82.940 165.081 1.00 16.75 64 ASP B CA 1
ATOM 1665 C C . ASP B 1 63 ? -5.349 82.551 165.312 1.00 19.02 64 ASP B C 1
ATOM 1666 O O . ASP B 1 63 ? -5.055 81.374 165.465 1.00 17.59 64 ASP B O 1
ATOM 1671 N N . LEU B 1 64 ? -4.441 83.513 165.274 1.00 16.92 65 LEU B N 1
ATOM 1672 C CA . LEU B 1 64 ? -3.011 83.256 165.388 1.00 16.16 65 LEU B CA 1
ATOM 1673 C C . LEU B 1 64 ? -2.554 82.914 166.772 1.00 21.33 65 LEU B C 1
ATOM 1674 O O . LEU B 1 64 ? -1.463 82.351 166.910 1.00 22.05 65 LEU B O 1
ATOM 1679 N N . ASN B 1 65 ? -3.358 83.263 167.815 1.00 16.36 66 ASN B N 1
ATOM 1680 C CA . ASN B 1 65 ? -3.001 82.950 169.187 1.00 17.44 66 ASN B CA 1
ATOM 1681 C C . ASN B 1 65 ? -1.497 83.290 169.514 1.00 19.35 66 ASN B C 1
ATOM 1682 O O . ASN B 1 65 ? -0.766 82.443 169.929 1.00 22.44 66 ASN B O 1
ATOM 1687 N N . VAL B 1 66 ? -1.043 84.509 169.256 1.00 15.75 67 VAL B N 1
ATOM 1688 C CA . VAL B 1 66 ? 0.317 84.979 169.534 1.00 14.42 67 VAL B CA 1
ATOM 1689 C C . VAL B 1 66 ? 0.452 85.106 171.056 1.00 24.14 67 VAL B C 1
ATOM 1690 O O . VAL B 1 66 ? -0.346 85.818 171.655 1.00 25.64 67 VAL B O 1
ATOM 1694 N N . GLY B 1 67 ? 1.431 84.411 171.634 1.00 20.00 68 GLY B N 1
ATOM 1695 C CA . GLY B 1 67 ? 1.622 84.342 173.096 1.00 20.73 68 GLY B CA 1
ATOM 1696 C C . GLY B 1 67 ? 2.431 85.490 173.670 1.00 20.42 68 GLY B C 1
ATOM 1697 O O . GLY B 1 67 ? 3.161 86.147 172.950 1.00 16.95 68 GLY B O 1
ATOM 1698 N N . ILE B 1 68 ? 2.344 85.727 174.996 1.00 17.79 69 ILE B N 1
ATOM 1699 C CA . ILE B 1 68 ? 3.070 86.846 175.601 1.00 16.08 69 ILE B CA 1
ATOM 1700 C C . ILE B 1 68 ? 4.564 86.602 175.575 1.00 20.99 69 ILE B C 1
ATOM 1701 O O . ILE B 1 68 ? 5.330 87.549 175.381 1.00 21.48 69 ILE B O 1
ATOM 1706 N N . ALA B 1 69 ? 4.997 85.339 175.747 1.00 18.14 70 ALA B N 1
ATOM 1707 C CA . ALA B 1 69 ? 6.443 85.056 175.666 1.00 20.11 70 ALA B CA 1
ATOM 1708 C C . ALA B 1 69 ? 6.989 85.478 174.283 1.00 21.57 70 ALA B C 1
ATOM 1709 O O . ALA B 1 69 ? 8.066 86.067 174.216 1.00 21.66 70 ALA B O 1
ATOM 1711 N N . THR B 1 70 ? 6.236 85.200 173.186 1.00 16.34 71 THR B N 1
ATOM 1712 C CA . THR B 1 70 ? 6.617 85.524 171.805 1.00 16.19 71 THR B CA 1
ATOM 1713 C C . THR B 1 70 ? 6.636 87.049 171.624 1.00 17.61 71 THR B C 1
ATOM 1714 O O . THR B 1 70 ? 7.543 87.577 171.011 1.00 18.23 71 THR B O 1
ATOM 1718 N N . VAL B 1 71 ? 5.699 87.749 172.231 1.00 16.93 72 VAL B N 1
ATOM 1719 C CA . VAL B 1 71 ? 5.673 89.214 172.188 1.00 17.18 72 VAL B CA 1
ATOM 1720 C C . VAL B 1 71 ? 6.990 89.791 172.842 1.00 21.08 72 VAL B C 1
ATOM 1721 O O . VAL B 1 71 ? 7.711 90.517 172.180 1.00 16.80 72 VAL B O 1
ATOM 1725 N N . TYR B 1 72 ? 7.355 89.384 174.064 1.00 18.28 73 TYR B N 1
ATOM 1726 C CA . TYR B 1 72 ? 8.597 89.885 174.696 1.00 19.08 73 TYR B CA 1
ATOM 1727 C C . TYR B 1 72 ? 9.828 89.483 173.972 1.00 23.89 73 TYR B C 1
ATOM 1728 O O . TYR B 1 72 ? 10.748 90.290 173.847 1.00 26.45 73 TYR B O 1
ATOM 1737 N N . ARG B 1 73 ? 9.914 88.207 173.599 1.00 20.90 74 ARG B N 1
ATOM 1738 C CA . ARG B 1 73 ? 11.099 87.665 172.934 1.00 22.20 74 ARG B CA 1
ATOM 1739 C C . ARG B 1 73 ? 11.363 88.404 171.640 1.00 20.51 74 ARG B C 1
ATOM 1740 O O . ARG B 1 73 ? 12.501 88.763 171.351 1.00 21.82 74 ARG B O 1
ATOM 1748 N N . THR B 1 74 ? 10.317 88.610 170.828 1.00 19.30 75 THR B N 1
ATOM 1749 C CA . THR B 1 74 ? 10.425 89.277 169.540 1.00 17.32 75 THR B CA 1
ATOM 1750 C C . THR B 1 74 ? 10.816 90.728 169.739 1.00 20.23 75 THR B C 1
ATOM 1751 O O . THR B 1 74 ? 11.686 91.222 169.024 1.00 20.91 75 THR B O 1
ATOM 1755 N N . LEU B 1 75 ? 10.185 91.411 170.698 1.00 17.78 76 LEU B N 1
ATOM 1756 C CA . LEU B 1 75 ? 10.574 92.801 170.990 1.00 18.73 76 LEU B CA 1
ATOM 1757 C C . LEU B 1 75 ? 12.045 92.951 171.427 1.00 24.18 76 LEU B C 1
ATOM 1758 O O . LEU B 1 75 ? 12.709 93.891 171.004 1.00 20.12 76 LEU B O 1
ATOM 1763 N N . ASN B 1 76 ? 12.544 92.028 172.238 1.00 24.00 77 ASN B N 1
ATOM 1764 C CA . ASN B 1 76 ? 13.923 92.015 172.732 1.00 23.34 77 ASN B CA 1
ATOM 1765 C C . ASN B 1 76 ? 14.872 91.774 171.571 1.00 29.10 77 ASN B C 1
ATOM 1766 O O . ASN B 1 76 ? 15.924 92.402 171.510 1.00 28.64 77 ASN B O 1
ATOM 1771 N N . LEU B 1 77 ? 14.475 90.895 170.629 1.00 26.72 78 LEU B N 1
ATOM 1772 C CA . LEU B 1 77 ? 15.239 90.616 169.422 1.00 27.76 78 LEU B CA 1
ATOM 1773 C C . LEU B 1 77 ? 15.285 91.809 168.513 1.00 27.53 78 LEU B C 1
ATOM 1774 O O . LEU B 1 77 ? 16.366 92.145 168.005 1.00 28.22 78 LEU B O 1
ATOM 1779 N N . LEU B 1 78 ? 14.151 92.504 168.350 1.00 21.97 79 LEU B N 1
ATOM 1780 C CA . LEU B 1 78 ? 14.094 93.706 167.508 1.00 21.11 79 LEU B CA 1
ATOM 1781 C C . LEU B 1 78 ? 14.896 94.836 168.230 1.00 25.32 79 LEU B C 1
ATOM 1782 O O . LEU B 1 78 ? 15.610 95.588 167.578 1.00 27.46 79 LEU B O 1
ATOM 1787 N N . GLU B 1 79 ? 14.797 94.931 169.545 1.00 22.29 80 GLU B N 1
ATOM 1788 C CA . GLU B 1 79 ? 15.565 95.978 170.236 1.00 24.51 80 GLU B CA 1
ATOM 1789 C C . GLU B 1 79 ? 17.096 95.768 170.134 1.00 30.46 80 GLU B C 1
ATOM 1790 O O . GLU B 1 79 ? 17.797 96.707 169.736 1.00 28.94 80 GLU B O 1
ATOM 1796 N N . GLU B 1 80 ? 17.570 94.513 170.306 1.00 30.74 81 GLU B N 1
ATOM 1797 C CA . GLU B 1 80 ? 19.000 94.158 170.186 1.00 31.96 81 GLU B CA 1
ATOM 1798 C C . GLU B 1 80 ? 19.538 94.477 168.792 1.00 33.92 81 GLU B C 1
ATOM 1799 O O . GLU B 1 80 ? 20.669 94.912 168.675 1.00 33.63 81 GLU B O 1
ATOM 1801 N N . ALA B 1 81 ? 18.702 94.322 167.763 1.00 28.88 82 ALA B N 1
ATOM 1802 C CA . ALA B 1 81 ? 19.018 94.611 166.370 1.00 28.26 82 ALA B CA 1
ATOM 1803 C C . ALA B 1 81 ? 18.840 96.091 166.007 1.00 28.45 82 ALA B C 1
ATOM 1804 O O . ALA B 1 81 ? 19.079 96.453 164.862 1.00 27.53 82 ALA B O 1
ATOM 1806 N N . GLU B 1 82 ? 18.335 96.923 166.946 1.00 23.48 83 GLU B N 1
ATOM 1807 C CA . GLU B 1 82 ? 18.060 98.352 166.776 1.00 23.62 83 GLU B CA 1
ATOM 1808 C C . GLU B 1 82 ? 16.967 98.594 165.766 1.00 26.32 83 GLU B C 1
ATOM 1809 O O . GLU B 1 82 ? 16.925 99.641 165.115 1.00 27.62 83 GLU B O 1
ATOM 1815 N N . MET B 1 83 ? 16.065 97.640 165.594 1.00 21.40 84 MET B N 1
ATOM 1816 C CA . MET B 1 83 ? 14.952 97.872 164.658 1.00 19.92 84 MET B CA 1
ATOM 1817 C C . MET B 1 83 ? 13.877 98.645 165.401 1.00 21.77 84 MET B C 1
ATOM 1818 O O . MET B 1 83 ? 13.009 99.259 164.778 1.00 21.69 84 MET B O 1
ATOM 1823 N N . VAL B 1 84 ? 13.900 98.548 166.757 1.00 20.66 85 VAL B N 1
ATOM 1824 C CA . VAL B 1 84 ? 13.010 99.305 167.616 1.00 18.01 85 VAL B CA 1
ATOM 1825 C C . VAL B 1 84 ? 13.846 100.023 168.658 1.00 24.55 85 VAL B C 1
ATOM 1826 O O . VAL B 1 84 ? 14.955 99.576 169.004 1.00 23.57 85 VAL B O 1
ATOM 1830 N N . THR B 1 85 ? 13.285 101.116 169.184 1.00 22.52 86 THR B N 1
ATOM 1831 C CA . THR B 1 85 ? 13.857 101.835 170.328 1.00 25.00 86 THR B CA 1
ATOM 1832 C C . THR B 1 85 ? 12.798 101.744 171.400 1.00 28.82 86 THR B C 1
ATOM 1833 O O . THR B 1 85 ? 11.637 101.511 171.083 1.00 25.93 86 THR B O 1
ATOM 1837 N N . SER B 1 86 ? 13.179 101.872 172.663 1.00 28.92 87 SER B N 1
ATOM 1838 C CA . SER B 1 86 ? 12.197 101.861 173.750 1.00 31.00 87 SER B CA 1
ATOM 1839 C C . SER B 1 86 ? 12.461 102.991 174.756 1.00 38.25 87 SER B C 1
ATOM 1840 O O . SER B 1 86 ? 13.619 103.425 174.898 1.00 36.31 87 SER B O 1
ATOM 1843 N N . ILE B 1 87 ? 11.391 103.391 175.493 1.00 38.15 88 ILE B N 1
ATOM 1844 C CA . ILE B 1 87 ? 11.362 104.387 176.596 1.00 39.62 88 ILE B CA 1
ATOM 1845 C C . ILE B 1 87 ? 10.897 103.657 177.871 1.00 47.11 88 ILE B C 1
ATOM 1846 O O . ILE B 1 87 ? 9.900 102.937 177.820 1.00 47.71 88 ILE B O 1
ATOM 1851 N N . SER B 1 88 ? 11.597 103.891 179.012 1.00 44.50 89 SER B N 1
ATOM 1852 C CA . SER B 1 88 ? 11.410 103.317 180.354 1.00 66.81 89 SER B CA 1
ATOM 1853 C C . SER B 1 88 ? 11.471 101.801 180.408 1.00 106.40 89 SER B C 1
ATOM 1854 O O . SER B 1 88 ? 12.556 101.243 180.236 1.00 70.09 89 SER B O 1
ATOM 1857 N N . LYS B 1 94 ? 8.193 99.125 179.393 1.00 31.92 95 LYS B N 1
ATOM 1858 C CA . LYS B 1 94 ? 8.786 99.799 178.227 1.00 29.99 95 LYS B CA 1
ATOM 1859 C C . LYS B 1 94 ? 7.768 100.063 177.142 1.00 35.42 95 LYS B C 1
ATOM 1860 O O . LYS B 1 94 ? 6.872 99.235 176.936 1.00 36.83 95 LYS B O 1
ATOM 1866 N N . LYS B 1 95 ? 7.944 101.167 176.376 1.00 30.67 96 LYS B N 1
ATOM 1867 C CA . LYS B 1 95 ? 7.126 101.532 175.205 1.00 30.09 96 LYS B CA 1
ATOM 1868 C C . LYS B 1 95 ? 8.080 101.575 174.040 1.00 31.93 96 LYS B C 1
ATOM 1869 O O . LYS B 1 95 ? 9.146 102.192 174.125 1.00 30.84 96 LYS B O 1
ATOM 1875 N N . TYR B 1 96 ? 7.656 100.995 172.920 1.00 24.67 97 TYR B N 1
ATOM 1876 C CA . TYR B 1 96 ? 8.450 100.793 171.711 1.00 22.82 97 TYR B CA 1
ATOM 1877 C C . TYR B 1 96 ? 8.052 101.626 170.519 1.00 29.55 97 TYR B C 1
ATOM 1878 O O . TYR B 1 96 ? 6.879 101.869 170.313 1.00 31.13 97 TYR B O 1
ATOM 1887 N N . GLU B 1 97 ? 9.038 102.031 169.682 1.00 25.52 98 GLU B N 1
ATOM 1888 C CA . GLU B 1 97 ? 8.794 102.752 168.438 1.00 25.61 98 GLU B CA 1
ATOM 1889 C C . GLU B 1 97 ? 9.719 102.109 167.378 1.00 25.79 98 GLU B C 1
ATOM 1890 O O . GLU B 1 97 ? 10.848 101.756 167.724 1.00 27.11 98 GLU B O 1
ATOM 1896 N N . LEU B 1 98 ? 9.209 101.814 166.166 1.00 19.15 99 LEU B N 1
ATOM 1897 C CA . LEU B 1 98 ? 10.040 101.245 165.095 1.00 20.16 99 LEU B CA 1
ATOM 1898 C C . LEU B 1 98 ? 11.026 102.324 164.755 1.00 26.09 99 LEU B C 1
ATOM 1899 O O . LEU B 1 98 ? 10.625 103.487 164.696 1.00 26.68 99 LEU B O 1
ATOM 1904 N N . ALA B 1 99 ? 12.270 101.963 164.490 1.00 22.48 100 ALA B N 1
ATOM 1905 C CA . ALA B 1 99 ? 13.266 102.923 164.050 1.00 22.64 100 ALA B CA 1
ATOM 1906 C C . ALA B 1 99 ? 12.803 103.489 162.652 1.00 31.23 100 ALA B C 1
ATOM 1907 O O . ALA B 1 99 ? 12.255 102.757 161.851 1.00 29.68 100 ALA B O 1
ATOM 1909 N N . ASN B 1 100 ? 12.920 104.796 162.407 1.00 33.73 101 ASN B N 1
ATOM 1910 C CA . ASN B 1 100 ? 12.510 105.316 161.085 1.00 33.48 101 ASN B CA 1
ATOM 1911 C C . ASN B 1 100 ? 13.575 106.288 160.724 1.00 39.83 101 ASN B C 1
ATOM 1912 O O . ASN B 1 100 ? 13.334 107.495 160.682 1.00 39.78 101 ASN B O 1
ATOM 1917 N N . LYS B 1 101 ? 14.803 105.759 160.616 1.00 37.65 102 LYS B N 1
ATOM 1918 C CA . LYS B 1 101 ? 16.003 106.539 160.399 1.00 37.96 102 LYS B CA 1
ATOM 1919 C C . LYS B 1 101 ? 16.064 107.243 159.025 1.00 38.25 102 LYS B C 1
ATOM 1920 O O . LYS B 1 101 ? 15.779 106.613 158.006 1.00 35.86 102 LYS B O 1
ATOM 1922 N N . PRO B 1 102 ? 16.476 108.544 159.003 1.00 35.40 103 PRO B N 1
ATOM 1923 C CA . PRO B 1 102 ? 16.737 109.234 157.714 1.00 33.56 103 PRO B CA 1
ATOM 1924 C C . PRO B 1 102 ? 17.618 108.400 156.769 1.00 27.06 103 PRO B C 1
ATOM 1925 O O . PRO B 1 102 ? 18.434 107.591 157.216 1.00 25.27 103 PRO B O 1
ATOM 1929 N N . HIS B 1 103 ? 17.403 108.560 155.459 1.00 17.60 104 HIS B N 1
ATOM 1930 C CA . HIS B 1 103 ? 18.112 107.822 154.431 1.00 16.00 104 HIS B CA 1
ATOM 1931 C C . HIS B 1 103 ? 18.176 108.680 153.184 1.00 16.40 104 HIS B C 1
ATOM 1932 O O . HIS B 1 103 ? 17.433 109.645 153.046 1.00 16.17 104 HIS B O 1
ATOM 1939 N N . HIS B 1 104 ? 19.091 108.358 152.290 1.00 14.41 105 HIS B N 1
ATOM 1940 C CA . HIS B 1 104 ? 19.215 109.034 151.040 1.00 12.71 105 HIS B CA 1
ATOM 1941 C C . HIS B 1 104 ? 18.309 108.268 150.004 1.00 13.78 105 HIS B C 1
ATOM 1942 O O . HIS B 1 104 ? 17.699 107.256 150.306 1.00 14.75 105 HIS B O 1
ATOM 1949 N N . ASP B 1 105 ? 18.235 108.827 148.841 1.00 9.30 106 ASP B N 1
ATOM 1950 C CA . ASP B 1 105 ? 17.602 108.259 147.635 1.00 8.79 106 ASP B CA 1
ATOM 1951 C C . ASP B 1 105 ? 18.735 107.722 146.795 1.00 12.42 106 ASP B C 1
ATOM 1952 O O . ASP B 1 105 ? 19.913 108.090 147.028 1.00 13.89 106 ASP B O 1
ATOM 1957 N N . HIS B 1 106 ? 18.415 106.739 145.921 1.00 10.85 107 HIS B N 1
ATOM 1958 C CA . HIS B 1 106 ? 19.483 106.052 145.195 1.00 10.97 107 HIS B CA 1
ATOM 1959 C C . HIS B 1 106 ? 19.193 105.880 143.728 1.00 14.04 107 HIS B C 1
ATOM 1960 O O . HIS B 1 106 ? 18.040 105.708 143.308 1.00 12.85 107 HIS B O 1
ATOM 1967 N N . MET B 1 107 ? 20.257 106.017 142.937 1.00 9.70 108 MET B N 1
ATOM 1968 C CA . MET B 1 107 ? 20.211 105.849 141.514 1.00 8.90 108 MET B CA 1
ATOM 1969 C C . MET B 1 107 ? 21.125 104.670 141.158 1.00 12.01 108 MET B C 1
ATOM 1970 O O . MET B 1 107 ? 22.280 104.625 141.641 1.00 11.44 108 MET B O 1
ATOM 1975 N N . ILE B 1 108 ? 20.588 103.693 140.364 1.00 10.22 109 ILE B N 1
ATOM 1976 C CA . ILE B 1 108 ? 21.265 102.437 140.118 1.00 11.16 109 ILE B CA 1
ATOM 1977 C C . ILE B 1 108 ? 21.530 102.222 138.646 1.00 12.99 109 ILE B C 1
ATOM 1978 O O . ILE B 1 108 ? 20.605 102.351 137.830 1.00 11.45 109 ILE B O 1
ATOM 1983 N N . CYS B 1 109 ? 22.795 101.883 138.316 1.00 11.35 110 CYS B N 1
ATOM 1984 C CA . CYS B 1 109 ? 23.082 101.547 136.918 1.00 10.20 110 CYS B CA 1
ATOM 1985 C C . CYS B 1 109 ? 22.620 100.116 136.685 1.00 14.21 110 CYS B C 1
ATOM 1986 O O . CYS B 1 109 ? 23.137 99.192 137.314 1.00 13.95 110 CYS B O 1
ATOM 1989 N N . LYS B 1 110 ? 21.759 99.894 135.672 1.00 10.03 111 LYS B N 1
ATOM 1990 C CA . LYS B 1 110 ? 21.241 98.553 135.342 1.00 12.77 111 LYS B CA 1
ATOM 1991 C C . LYS B 1 110 ? 22.300 97.589 134.846 1.00 17.78 111 LYS B C 1
ATOM 1992 O O . LYS B 1 110 ? 22.110 96.378 134.924 1.00 17.55 111 LYS B O 1
ATOM 1998 N N . ASN B 1 111 ? 23.394 98.121 134.298 1.00 11.33 112 ASN B N 1
ATOM 1999 C CA . ASN B 1 111 ? 24.447 97.285 133.767 1.00 13.56 112 ASN B CA 1
ATOM 2000 C C . ASN B 1 111 ? 25.474 96.883 134.868 1.00 19.59 112 ASN B C 1
ATOM 2001 O O . ASN B 1 111 ? 25.476 95.731 135.256 1.00 22.99 112 ASN B O 1
ATOM 2006 N N . CYS B 1 112 ? 26.346 97.761 135.301 1.00 17.79 113 CYS B N 1
ATOM 2007 C CA . CYS B 1 112 ? 27.404 97.470 136.278 1.00 17.10 113 CYS B CA 1
ATOM 2008 C C . CYS B 1 112 ? 26.884 97.387 137.713 1.00 22.65 113 CYS B C 1
ATOM 2009 O O . CYS B 1 112 ? 27.569 96.855 138.575 1.00 25.24 113 CYS B O 1
ATOM 2012 N N . GLY B 1 113 ? 25.691 97.911 137.958 1.00 15.64 114 GLY B N 1
ATOM 2013 C CA . GLY B 1 113 ? 25.085 97.876 139.280 1.00 14.02 114 GLY B CA 1
ATOM 2014 C C . GLY B 1 113 ? 25.589 98.933 140.239 1.00 16.70 114 GLY B C 1
ATOM 2015 O O . GLY B 1 113 ? 25.201 98.904 141.413 1.00 17.35 114 GLY B O 1
ATOM 2016 N N . LYS B 1 114 ? 26.412 99.884 139.775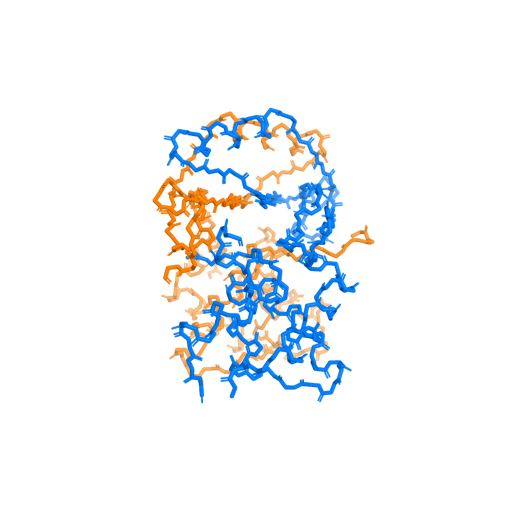 1.00 14.86 115 LYS B N 1
ATOM 2017 C CA . LYS B 1 114 ? 26.893 100.952 140.693 1.00 16.01 115 LYS B CA 1
ATOM 2018 C C . LYS B 1 114 ? 25.705 101.813 141.198 1.00 19.62 115 LYS B C 1
ATOM 2019 O O . LYS B 1 114 ? 24.674 101.960 140.517 1.00 15.53 115 LYS B O 1
ATOM 2025 N N . ILE B 1 115 ? 25.851 102.324 142.416 1.00 13.17 116 ILE B N 1
ATOM 2026 C CA . ILE B 1 115 ? 24.796 103.083 143.098 1.00 10.67 116 ILE B CA 1
ATOM 2027 C C . ILE B 1 115 ? 25.320 104.446 143.512 1.00 16.25 116 ILE B C 1
ATOM 2028 O O . ILE B 1 115 ? 26.427 104.579 144.087 1.00 14.63 116 ILE B O 1
ATOM 2033 N N . ILE B 1 116 ? 24.519 105.460 143.246 1.00 12.92 117 ILE B N 1
ATOM 2034 C CA . ILE B 1 116 ? 24.788 106.844 143.564 1.00 13.10 117 ILE B CA 1
ATOM 2035 C C . ILE B 1 116 ? 23.786 107.238 144.620 1.00 16.94 117 ILE B C 1
ATOM 2036 O O . ILE B 1 116 ? 22.589 107.059 144.400 1.00 16.19 117 ILE B O 1
ATOM 2041 N N . GLU B 1 117 ? 24.230 107.782 145.722 1.00 11.82 118 GLU B N 1
ATOM 2042 C CA . GLU B 1 117 ? 23.260 108.237 146.751 1.00 11.45 118 GLU B CA 1
ATOM 2043 C C . GLU B 1 117 ? 23.042 109.708 146.500 1.00 20.95 118 GLU B C 1
ATOM 2044 O O . GLU B 1 117 ? 23.965 110.398 146.006 1.00 19.06 118 GLU B O 1
ATOM 2050 N N . PHE B 1 118 ? 21.815 110.200 146.804 1.00 16.66 119 PHE B N 1
ATOM 2051 C CA . PHE B 1 118 ? 21.508 111.608 146.560 1.00 17.16 119 PHE B CA 1
ATOM 2052 C C . PHE B 1 118 ? 20.311 112.074 147.390 1.00 19.17 119 PHE B C 1
ATOM 2053 O O . PHE B 1 118 ? 19.544 111.252 147.901 1.00 16.97 119 PHE B O 1
ATOM 2061 N N . GLU B 1 119 ? 20.140 113.407 147.469 1.00 18.84 120 GLU B N 1
ATOM 2062 C CA . GLU B 1 119 ? 18.964 114.056 148.120 1.00 19.70 120 GLU B CA 1
ATOM 2063 C C . GLU B 1 119 ? 18.675 115.245 147.221 1.00 20.41 120 GLU B C 1
ATOM 2064 O O . GLU B 1 119 ? 19.596 115.795 146.626 1.00 19.77 120 GLU B O 1
ATOM 2070 N N . ASN B 1 120 ? 17.419 115.583 147.019 1.00 17.13 121 ASN B N 1
ATOM 2071 C CA . ASN B 1 120 ? 17.128 116.731 146.145 1.00 15.96 121 ASN B CA 1
ATOM 2072 C C . ASN B 1 120 ? 16.041 117.532 146.893 1.00 20.50 121 ASN B C 1
ATOM 2073 O O . ASN B 1 120 ? 14.952 117.022 147.120 1.00 16.00 121 ASN B O 1
ATOM 2078 N N . PRO B 1 121 ? 16.366 118.767 147.306 1.00 21.88 122 PRO B N 1
ATOM 2079 C CA . PRO B 1 121 ? 15.386 119.619 148.040 1.00 20.01 122 PRO B CA 1
ATOM 2080 C C . PRO B 1 121 ? 14.122 119.959 147.257 1.00 15.31 122 PRO B C 1
ATOM 2081 O O . PRO B 1 121 ? 13.097 120.068 147.867 1.00 15.09 122 PRO B O 1
ATOM 2085 N N . ILE B 1 122 ? 14.199 120.151 145.950 1.00 12.85 123 ILE B N 1
ATOM 2086 C CA . ILE B 1 122 ? 12.998 120.430 145.175 1.00 12.35 123 ILE B CA 1
ATOM 2087 C C . ILE B 1 122 ? 12.060 119.257 145.275 1.00 14.66 123 ILE B C 1
ATOM 2088 O O . ILE B 1 122 ? 10.840 119.445 145.494 1.00 12.74 123 ILE B O 1
ATOM 2093 N N . ILE B 1 123 ? 12.591 118.057 145.056 1.00 10.18 124 ILE B N 1
ATOM 2094 C CA . ILE B 1 123 ? 11.739 116.817 145.161 1.00 11.61 124 ILE B CA 1
ATOM 2095 C C . ILE B 1 123 ? 11.141 116.727 146.551 1.00 14.39 124 ILE B C 1
ATOM 2096 O O . ILE B 1 123 ? 9.969 116.460 146.659 1.00 11.18 124 ILE B O 1
ATOM 2101 N N . GLU B 1 124 ? 11.930 116.923 147.600 1.00 12.69 125 GLU B N 1
ATOM 2102 C CA . GLU B 1 124 ? 11.434 116.889 148.994 1.00 14.06 125 GLU B CA 1
ATOM 2103 C C . GLU B 1 124 ? 10.224 117.797 149.229 1.00 16.18 125 GLU B C 1
ATOM 2104 O O . GLU B 1 124 ? 9.235 117.380 149.860 1.00 15.42 125 GLU B O 1
ATOM 2110 N N . ARG B 1 125 ? 10.315 119.061 148.747 1.00 13.31 126 ARG B N 1
ATOM 2111 C CA . ARG B 1 125 ? 9.214 120.012 148.867 1.00 12.08 126 ARG B CA 1
ATOM 2112 C C . ARG B 1 125 ? 7.995 119.560 148.107 1.00 11.62 126 ARG B C 1
ATOM 2113 O O . ARG B 1 125 ? 6.866 119.748 148.619 1.00 11.83 126 ARG B O 1
ATOM 2121 N N . GLN B 1 126 ? 8.183 119.021 146.877 1.00 8.79 127 GLN B N 1
ATOM 2122 C CA . GLN B 1 126 ? 7.031 118.511 146.130 1.00 9.99 127 GLN B CA 1
ATOM 2123 C C . GLN B 1 126 ? 6.346 117.352 146.885 1.00 13.54 127 GLN B C 1
ATOM 2124 O O . GLN B 1 126 ? 5.135 117.287 146.921 1.00 10.67 127 GLN B O 1
ATOM 2130 N N . GLN B 1 127 ? 7.102 116.478 147.521 1.00 12.20 128 GLN B N 1
ATOM 2131 C CA . GLN B 1 127 ? 6.543 115.333 148.283 1.00 9.81 128 GLN B CA 1
ATOM 2132 C C . GLN B 1 127 ? 5.679 115.813 149.451 1.00 14.97 128 GLN B C 1
ATOM 2133 O O . GLN B 1 127 ? 4.589 115.276 149.668 1.00 12.49 128 GLN B O 1
ATOM 2139 N N . ALA B 1 128 ? 6.147 116.833 150.180 1.00 11.35 129 ALA B N 1
ATOM 2140 C CA . ALA B 1 128 ? 5.368 117.495 151.265 1.00 13.43 129 ALA B CA 1
ATOM 2141 C C . ALA B 1 128 ? 4.041 118.124 150.698 1.00 16.72 129 ALA B C 1
ATOM 2142 O O . ALA B 1 128 ? 2.998 117.983 151.281 1.00 14.25 129 ALA B O 1
ATOM 2144 N N . LEU B 1 129 ? 4.086 118.774 149.536 1.00 15.36 130 LEU B N 1
ATOM 2145 C CA . LEU B 1 129 ? 2.884 119.341 148.919 1.00 13.48 130 LEU B CA 1
ATOM 2146 C C . LEU B 1 129 ? 1.911 118.258 148.461 1.00 18.43 130 LEU B C 1
ATOM 2147 O O . LEU B 1 129 ? 0.697 118.421 148.633 1.00 18.85 130 LEU B O 1
ATOM 2152 N N . ILE B 1 130 ? 2.427 117.155 147.878 1.00 10.46 131 ILE B N 1
ATOM 2153 C CA . ILE B 1 130 ? 1.563 116.050 147.451 1.00 10.99 131 ILE B CA 1
ATOM 2154 C C . ILE B 1 130 ? 0.796 115.490 148.610 1.00 15.51 131 ILE B C 1
ATOM 2155 O O . ILE B 1 130 ? -0.429 115.214 148.511 1.00 16.75 131 ILE B O 1
ATOM 2160 N N . ALA B 1 131 ? 1.510 115.301 149.723 1.00 10.21 132 ALA B N 1
ATOM 2161 C CA . ALA B 1 131 ? 0.835 114.693 150.875 1.00 10.07 132 ALA B CA 1
ATOM 2162 C C . ALA B 1 131 ? -0.240 115.626 151.401 1.00 14.50 132 ALA B C 1
ATOM 2163 O O . ALA B 1 131 ? -1.371 115.182 151.641 1.00 16.72 132 ALA B O 1
ATOM 2165 N N . LYS B 1 132 ? 0.080 116.942 151.500 1.00 13.35 133 LYS B N 1
ATOM 2166 C CA . LYS B 1 132 ? -0.875 117.941 152.030 1.00 16.33 133 LYS B CA 1
ATOM 2167 C C . LYS B 1 132 ? -2.124 118.066 151.142 1.00 22.30 133 LYS B C 1
ATOM 2168 O O . LYS B 1 132 ? -3.260 118.199 151.623 1.00 20.44 133 LYS B O 1
ATOM 2174 N N . GLU B 1 133 ? -1.918 117.979 149.830 1.00 18.53 134 GLU B N 1
ATOM 2175 C CA . GLU B 1 133 ? -3.007 118.086 148.863 1.00 20.56 134 GLU B CA 1
ATOM 2176 C C . GLU B 1 133 ? -4.040 116.935 149.030 1.00 22.80 134 GLU B C 1
ATOM 2177 O O . GLU B 1 133 ? -5.222 117.126 148.748 1.00 22.80 134 GLU B O 1
ATOM 2183 N N . HIS B 1 134 ? -3.617 115.759 149.548 1.00 15.47 135 HIS B N 1
ATOM 2184 C CA . HIS B 1 134 ? -4.507 114.632 149.769 1.00 15.36 135 HIS B CA 1
ATOM 2185 C C . HIS B 1 134 ? -4.886 114.385 151.256 1.00 19.46 135 HIS B C 1
ATOM 2186 O O . HIS B 1 134 ? -5.428 113.323 151.584 1.00 19.52 135 HIS B O 1
ATOM 2193 N N . GLY B 1 135 ? -4.569 115.349 152.098 1.00 17.62 136 GLY B N 1
ATOM 2194 C CA . GLY B 1 135 ? -4.818 115.295 153.540 1.00 19.97 136 GLY B CA 1
ATOM 2195 C C . GLY B 1 135 ? -4.025 114.240 154.287 1.00 19.46 136 GLY B C 1
ATOM 2196 O O . GLY B 1 135 ? -4.446 113.797 155.362 1.00 17.38 136 GLY B O 1
ATOM 2197 N N . PHE B 1 136 ? -2.878 113.828 153.729 1.00 14.57 137 PHE B N 1
ATOM 2198 C CA . PHE B 1 136 ? -2.013 112.809 154.345 1.00 14.94 137 PHE B CA 1
ATOM 2199 C C . PHE B 1 136 ? -0.947 113.486 155.231 1.00 19.55 137 PHE B C 1
ATOM 2200 O O . PHE B 1 136 ? -0.453 114.564 154.909 1.00 17.83 137 PHE B O 1
ATOM 2208 N N . LYS B 1 137 ? -0.560 112.802 156.307 1.00 18.51 138 LYS B N 1
ATOM 2209 C CA . LYS B 1 137 ? 0.593 113.174 157.142 1.00 16.75 138 LYS B CA 1
ATOM 2210 C C . LYS B 1 137 ? 1.779 112.323 156.560 1.00 14.31 138 LYS B C 1
ATOM 2211 O O . LYS B 1 137 ? 1.773 111.099 156.681 1.00 13.44 138 LYS B O 1
ATOM 2213 N N . LEU B 1 138 ? 2.746 112.948 155.933 1.00 11.91 139 LEU B N 1
ATOM 2214 C CA . LEU B 1 138 ? 3.873 112.239 155.314 1.00 11.89 139 LEU B CA 1
ATOM 2215 C C . LEU B 1 138 ? 4.838 111.711 156.383 1.00 18.30 139 LEU B C 1
ATOM 2216 O O . LEU B 1 138 ? 5.248 112.479 157.220 1.00 19.99 139 LEU B O 1
ATOM 2221 N N . THR B 1 139 ? 5.160 110.435 156.356 1.00 12.78 140 THR B N 1
ATOM 2222 C CA . THR B 1 139 ? 6.087 109.849 157.339 1.00 15.84 140 THR B CA 1
ATOM 2223 C C . THR B 1 139 ? 7.340 109.337 156.715 1.00 17.49 140 THR B C 1
ATOM 2224 O O . THR B 1 139 ? 8.322 109.038 157.421 1.00 15.07 140 THR B O 1
ATOM 2228 N N . GLY B 1 140 ? 7.321 109.172 155.416 1.00 11.61 141 GLY B N 1
ATOM 2229 C CA . GLY B 1 140 ? 8.520 108.639 154.791 1.00 9.62 141 GLY B CA 1
ATOM 2230 C C . GLY B 1 140 ? 8.380 108.520 153.290 1.00 12.35 141 GLY B C 1
ATOM 2231 O O . GLY B 1 140 ? 7.293 108.781 152.742 1.00 9.67 141 GLY B O 1
ATOM 2232 N N . HIS B 1 141 ? 9.444 108.051 152.653 1.00 8.14 142 HIS B N 1
ATOM 2233 C CA . HIS B 1 141 ? 9.383 107.860 151.180 1.00 8.34 142 HIS B CA 1
ATOM 2234 C C . HIS B 1 141 ? 10.431 106.924 150.733 1.00 11.43 142 HIS B C 1
ATOM 2235 O O . HIS B 1 141 ? 11.378 106.592 151.454 1.00 11.61 142 HIS B O 1
ATOM 2242 N N . LEU B 1 142 ? 10.352 106.550 149.497 1.00 8.70 143 LEU B N 1
ATOM 2243 C CA . LEU B 1 142 ? 11.401 105.747 148.934 1.00 10.67 143 LEU B CA 1
ATOM 2244 C C . LEU B 1 142 ? 11.449 106.102 147.501 1.00 11.79 143 LEU B C 1
ATOM 2245 O O . LEU B 1 142 ? 10.404 106.077 146.808 1.00 12.20 143 LEU B O 1
ATOM 2250 N N . MET B 1 143 ? 12.641 106.391 146.988 1.00 8.48 144 MET B N 1
ATOM 2251 C CA . MET B 1 143 ? 12.787 106.742 145.577 1.00 6.12 144 MET B CA 1
ATOM 2252 C C . MET B 1 143 ? 14.055 106.159 144.953 1.00 10.60 144 MET B C 1
ATOM 2253 O O . MET B 1 143 ? 15.162 106.422 145.423 1.00 11.35 144 MET B O 1
ATOM 2258 N N . GLN B 1 144 ? 13.890 105.367 143.895 1.00 6.23 145 GLN B N 1
ATOM 2259 C CA . GLN B 1 144 ? 15.048 104.761 143.203 1.00 6.60 145 GLN B CA 1
ATOM 2260 C C . GLN B 1 144 ? 14.951 105.215 141.784 1.00 11.60 145 GLN B C 1
ATOM 2261 O O . GLN B 1 144 ? 13.841 105.240 141.208 1.00 10.75 145 GLN B O 1
ATOM 2267 N N . LEU B 1 145 ? 16.087 105.620 141.203 1.00 8.56 146 LEU B N 1
ATOM 2268 C CA . LEU B 1 145 ? 16.144 105.926 139.797 1.00 8.10 146 LEU B CA 1
ATOM 2269 C C . LEU B 1 145 ? 16.981 104.838 139.109 1.00 12.06 146 LEU B C 1
ATOM 2270 O O . LEU B 1 145 ? 17.921 104.320 139.702 1.00 12.50 146 LEU B O 1
ATOM 2275 N N . TYR B 1 146 ? 16.576 104.421 137.925 1.00 9.15 147 TYR B N 1
ATOM 2276 C CA . TYR B 1 146 ? 17.233 103.352 137.153 1.00 9.83 147 TYR B CA 1
ATOM 2277 C C . TYR B 1 146 ? 17.780 103.950 135.897 1.00 12.83 147 TYR B C 1
ATOM 2278 O O . TYR B 1 146 ? 17.121 104.717 135.203 1.00 10.08 147 TYR B O 1
ATOM 2287 N N . GLY B 1 147 ? 18.949 103.504 135.530 1.00 11.45 148 GLY B N 1
ATOM 2288 C CA . GLY B 1 147 ? 19.486 104.060 134.303 1.00 11.97 148 GLY B CA 1
ATOM 2289 C C . GLY B 1 147 ? 20.762 103.368 133.915 1.00 13.86 148 GLY B C 1
ATOM 2290 O O . GLY B 1 147 ? 21.039 102.274 134.392 1.00 11.13 148 GLY B O 1
ATOM 2291 N N . VAL B 1 148 ? 21.489 103.971 133.000 1.00 10.39 149 VAL B N 1
ATOM 2292 C CA . VAL B 1 148 ? 22.752 103.363 132.555 1.00 9.32 149 VAL B CA 1
ATOM 2293 C C . VAL B 1 148 ? 23.825 104.455 132.741 1.00 12.96 149 VAL B C 1
ATOM 2294 O O . VAL B 1 148 ? 23.690 105.560 132.189 1.00 13.04 149 VAL B O 1
ATOM 2298 N N . CYS B 1 149 ? 24.854 104.120 133.503 1.00 12.19 150 CYS B N 1
ATOM 2299 C CA . CYS B 1 149 ? 25.928 105.069 133.803 1.00 12.55 150 CYS B CA 1
ATOM 2300 C C . CYS B 1 149 ? 26.779 105.388 132.563 1.00 18.68 150 CYS B C 1
ATOM 2301 O O . CYS B 1 149 ? 26.650 104.712 131.527 1.00 14.55 150 CYS B O 1
ATOM 2304 N N . GLY B 1 150 ? 27.604 106.442 132.675 1.00 17.94 151 GLY B N 1
ATOM 2305 C CA . GLY B 1 150 ? 28.441 106.863 131.554 1.00 18.01 151 GLY B CA 1
ATOM 2306 C C . GLY B 1 150 ? 29.456 105.802 131.162 1.00 19.00 151 GLY B C 1
ATOM 2307 O O . GLY B 1 150 ? 29.769 105.689 129.982 1.00 21.70 151 GLY B O 1
ATOM 2308 N N . ASP B 1 151 ? 29.912 104.961 132.109 1.00 16.11 152 ASP B N 1
ATOM 2309 C CA . ASP B 1 151 ? 30.844 103.886 131.727 1.00 19.67 152 ASP B CA 1
ATOM 2310 C C . ASP B 1 151 ? 30.186 102.740 130.962 1.00 21.70 152 ASP B C 1
ATOM 2311 O O . ASP B 1 151 ? 30.852 102.046 130.187 1.00 22.34 152 ASP B O 1
ATOM 2316 N N . CYS B 1 152 ? 28.868 102.573 131.146 1.00 15.81 153 CYS B N 1
ATOM 2317 C CA . CYS B 1 152 ? 28.135 101.453 130.563 1.00 14.56 153 CYS B CA 1
ATOM 2318 C C . CYS B 1 152 ? 27.362 101.782 129.333 1.00 22.80 153 CYS B C 1
ATOM 2319 O O . CYS B 1 152 ? 26.810 100.863 128.731 1.00 21.23 153 CYS B O 1
ATOM 2322 N N . ASN B 1 153 ? 27.213 103.062 129.018 1.00 21.82 154 ASN B N 1
ATOM 2323 C CA . ASN B 1 153 ? 26.339 103.472 127.949 1.00 22.06 154 ASN B CA 1
ATOM 2324 C C . ASN B 1 153 ? 26.712 102.796 126.602 1.00 24.28 154 ASN B C 1
ATOM 2325 O O . ASN B 1 153 ? 27.902 102.709 126.218 1.00 27.33 154 ASN B O 1
ATOM 2330 N N . ASN B 1 154 ? 25.694 102.135 126.006 0.50 16.61 155 ASN B N 1
ATOM 2331 C CA . ASN B 1 154 ? 25.793 101.362 124.766 0.50 16.46 155 ASN B CA 1
ATOM 2332 C C . ASN B 1 154 ? 26.700 100.099 124.881 0.50 19.19 155 ASN B C 1
ATOM 2333 O O . ASN B 1 154 ? 27.087 99.507 123.864 0.50 20.58 155 ASN B O 1
ATOM 2338 N N . GLN B 1 155 ? 27.052 99.698 126.102 0.50 14.36 156 GLN B N 1
ATOM 2339 C CA . GLN B 1 155 ? 27.926 98.532 126.343 0.50 15.26 156 GLN B CA 1
ATOM 2340 C C . GLN B 1 155 ? 27.148 97.266 126.611 0.50 14.83 156 GLN B C 1
ATOM 2341 O O . GLN B 1 155 ? 26.102 97.322 127.229 0.50 9.87 156 GLN B O 1
ATOM 2347 N N . LYS B 1 156 ? 27.739 96.101 126.283 1.00 19.12 157 LYS B N 1
ATOM 2348 C CA . LYS B 1 156 ? 27.191 94.797 126.649 1.00 20.26 157 LYS B CA 1
ATOM 2349 C C . LYS B 1 156 ? 27.252 94.645 128.192 1.00 25.29 157 LYS B C 1
ATOM 2350 O O . LYS B 1 156 ? 27.815 95.516 128.877 1.00 25.77 157 LYS B O 1
ATOM 2356 N N . ALA B 1 157 ? 26.702 93.550 128.727 1.00 21.74 158 ALA B N 1
ATOM 2357 C CA . ALA B 1 157 ? 26.621 93.276 130.168 1.00 22.15 158 ALA B CA 1
ATOM 2358 C C . ALA B 1 157 ? 28.036 93.085 130.747 1.00 24.83 158 ALA B C 1
ATOM 2359 O O . ALA B 1 157 ? 28.853 92.318 130.205 1.00 26.37 158 ALA B O 1
ATOM 2361 N N . LYS B 1 158 ? 28.369 93.915 131.735 0.50 15.73 159 LYS B N 1
ATOM 2362 C CA . LYS B 1 158 ? 29.700 93.919 132.345 0.50 17.89 159 LYS B CA 1
ATOM 2363 C C . LYS B 1 158 ? 30.078 92.572 132.972 0.50 23.80 159 LYS B C 1
ATOM 2364 O O . LYS B 1 158 ? 29.241 91.965 133.641 0.50 18.96 159 LYS B O 1
#